Protein AF-0000000080185435 (afdb_homodimer)

Secondary structure (DSSP, 8-state):
--------BPP-EEEEEETTEEEEEES--TTSS-EEEEE-SS-EEEEEGGG-EEEEETTEEEEEEEEEEETTTEEEEEEEEE--EEB-SS-EEEEEEEEEEEEEE--SS---EE-EEEEEEEEEEEEE----/--------BPP-EEEEEETTEEEEEES--TTSS-EEEEE-SS-EEEEEGGG-EEEEETTEEEEEEEEEEETTTEEEEEEEEE--EEB-SS-EEEEEEEEEEEEEE--SS---EE-EEEEEEEEEEEEE----

Nearest PDB structures (foldseek):
  6ahu-assembly1_G  TM=4.624E-01  e=3.067E+00  Homo sapiens
  3aae-assembly1_A  TM=4.590E-01  e=4.829E+00  Gallus gallus
  6lt7-assembly1_D  TM=4.677E-01  e=5.909E+00  Homo sapiens
  2zb6-assembly1_A-2  TM=2.810E-01  e=3.947E+00  Measles virus strain Edmonston-B
  6ahu-assembly1_G  TM=4.625E-01  e=3.062E+00  Homo sapiens

Foldseek 3Di:
DPPVQVPFDWFFWDWKDFPQWTWIWGCQDPVGWIKIWIDHPPDIDIDIHPQWDWDQDPAAIWIKHWPADDPAFFTKMKIWGDGTDGDDPFDKDKDKGKIKIWTAGDHPDDDDDDGIDIDITIMIDITGHDDD/DPPVPVPQDWFFWDWKDFPQWTWIWGCQDPVGWIKIWIDHPPDIDIDIHPQWDWDQDPAAIWIKHWPADDPAFFTKMKIWGDGTDGDDDFDKDKDKGKIKIWTAGDHPDDDDDDGIDIDITIMIDITGHDDD

Sequence (264 aa):
MQANQAASQPPNLYQLSGKHLNITYSTSGIDGKPHFSYQDLQQTLSFTGDEIRSVETEIGTLVSVTIRMTVDTGGTTFSLLLPRVNIPGEQSVPIQTTGITTLHRFSILPINGQLDFYTVTWLHGSAARVFFMQANQAASQPPNLYQLSGKHLNITYSTSGIDGKPHFSYQDLQQTLSFTGDEIRSVETEIGTLVSVTIRMTVDTGGTTFSLLLPRVNIPGEQSVPIQTTGITTLHRFSILPINGQLDFYTVTWLHGSAARVFF

Solvent-accessible surface area (backbone atoms only — not comparable to full-atom values): 14109 Å² total; per-residue (Å²): 128,78,76,73,66,75,71,66,45,67,57,40,33,35,45,34,36,34,98,67,31,41,38,37,41,24,68,48,41,88,86,65,35,29,38,38,38,46,31,46,93,84,50,77,47,78,42,49,45,86,56,50,46,75,48,85,52,97,76,26,36,42,39,33,37,74,78,39,84,42,94,69,55,26,36,28,35,41,30,39,48,40,52,50,40,26,28,74,68,82,37,71,37,68,41,65,43,42,34,39,38,30,43,34,60,42,58,95,53,93,64,73,30,63,30,40,44,79,46,79,41,65,28,38,39,37,36,22,40,72,87,114,128,78,75,74,67,75,70,66,43,68,58,40,33,36,43,35,36,35,98,68,32,41,38,37,40,26,67,49,41,89,85,66,34,30,38,40,37,45,30,47,92,85,49,76,46,77,45,50,43,87,57,51,45,75,47,84,52,97,77,26,35,42,38,34,38,74,78,38,84,42,93,68,54,25,37,29,35,40,31,41,48,41,53,50,42,27,31,71,69,81,36,72,37,69,42,64,43,43,33,39,38,30,42,33,61,41,59,93,54,93,65,72,29,64,30,39,44,79,46,80,42,65,28,38,39,37,36,23,41,72,86,114

pLDDT: mean 89.94, std 14.57, range [29.22, 98.88]

Structure (mmCIF, N/CA/C/O backbone):
data_AF-0000000080185435-model_v1
#
loop_
_entity.id
_entity.type
_entity.pdbx_description
1 polymer 'Uncharacterized protein'
#
loop_
_atom_site.group_PDB
_atom_site.id
_atom_site.type_symbol
_atom_site.label_atom_id
_atom_site.label_alt_id
_atom_site.label_comp_id
_atom_site.label_asym_id
_atom_site.label_entity_id
_atom_site.label_seq_id
_atom_site.pdbx_PDB_ins_code
_atom_site.Cartn_x
_atom_site.Cartn_y
_atom_site.Cartn_z
_atom_site.occupancy
_atom_site.B_iso_or_equiv
_atom_site.auth_seq_id
_atom_site.auth_comp_id
_atom_site.auth_asym_id
_atom_site.auth_atom_id
_atom_site.pdbx_PDB_model_num
ATOM 1 N N . MET A 1 1 ? 32.438 -8.789 -27.922 1 29.47 1 MET A N 1
ATOM 2 C CA . MET A 1 1 ? 31.25 -9.602 -27.656 1 29.47 1 MET A CA 1
ATOM 3 C C . MET A 1 1 ? 30.453 -9.031 -26.5 1 29.47 1 MET A C 1
ATOM 5 O O . MET A 1 1 ? 30.984 -8.836 -25.406 1 29.47 1 MET A O 1
ATOM 9 N N . GLN A 1 2 ? 29.625 -8.055 -26.688 1 34.16 2 GLN A N 1
ATOM 10 C CA . GLN A 1 2 ? 28.828 -7.352 -25.688 1 34.16 2 GLN A CA 1
ATOM 11 C C . GLN A 1 2 ? 28.047 -8.336 -24.812 1 34.16 2 GLN A C 1
ATOM 13 O O . GLN A 1 2 ? 27.359 -9.219 -25.328 1 34.16 2 GLN A O 1
ATOM 18 N N . ALA A 1 3 ? 28.781 -8.844 -23.766 1 32.88 3 ALA A N 1
ATOM 19 C CA . ALA A 1 3 ? 28.062 -9.719 -22.828 1 32.88 3 ALA A CA 1
ATOM 20 C C . ALA A 1 3 ? 26.578 -9.359 -22.766 1 32.88 3 ALA A C 1
ATOM 22 O O . ALA A 1 3 ? 26.219 -8.227 -22.453 1 32.88 3 ALA A O 1
ATOM 23 N N . ASN A 1 4 ? 25.75 -9.703 -23.641 1 38.91 4 ASN A N 1
ATOM 24 C CA . ASN A 1 4 ? 24.297 -9.625 -23.609 1 38.91 4 ASN A CA 1
ATOM 25 C C . ASN A 1 4 ? 23.766 -9.828 -22.188 1 38.91 4 ASN A C 1
ATOM 27 O O . ASN A 1 4 ? 23.703 -10.961 -21.703 1 38.91 4 ASN A O 1
ATOM 31 N N . GLN A 1 5 ? 24.344 -9.133 -21.234 1 44.91 5 GLN A N 1
ATOM 32 C CA . GLN A 1 5 ? 23.891 -9.18 -19.844 1 44.91 5 GLN A CA 1
ATOM 33 C C . GLN A 1 5 ? 22.406 -9.461 -19.766 1 44.91 5 GLN A C 1
ATOM 35 O O . GLN A 1 5 ? 21.594 -8.719 -20.328 1 44.91 5 GLN A O 1
ATOM 40 N N . ALA A 1 6 ? 22.062 -10.711 -19.875 1 46.31 6 ALA A N 1
ATOM 41 C CA . ALA A 1 6 ? 20.688 -11.188 -19.766 1 46.31 6 ALA A CA 1
ATOM 42 C C . ALA A 1 6 ? 19.844 -10.234 -18.922 1 46.31 6 ALA A C 1
ATOM 44 O O . ALA A 1 6 ? 20.188 -9.945 -17.781 1 46.31 6 ALA A O 1
ATOM 45 N N . ALA A 1 7 ? 19.312 -9.242 -19.438 1 54.06 7 ALA A N 1
ATOM 46 C CA . ALA A 1 7 ? 18.438 -8.219 -18.875 1 54.06 7 ALA A CA 1
ATOM 47 C C . ALA A 1 7 ? 17.531 -8.797 -17.797 1 54.06 7 ALA A C 1
ATOM 49 O O . ALA A 1 7 ? 16.938 -9.867 -17.984 1 54.06 7 ALA A O 1
ATOM 50 N N . SER A 1 8 ? 17.844 -8.7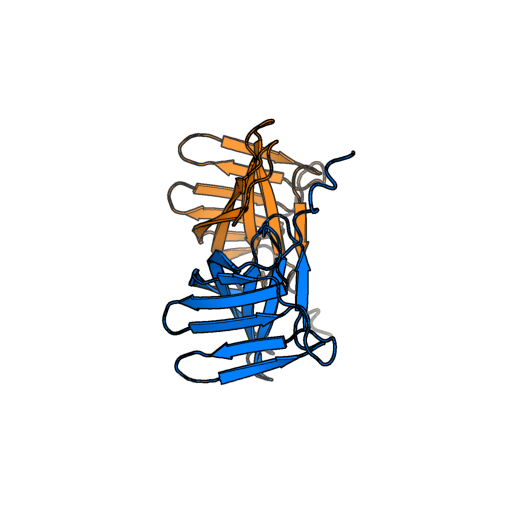19 -16.438 1 65.5 8 SER A N 1
ATOM 51 C CA . SER A 1 8 ? 17.016 -9.156 -15.32 1 65.5 8 SER A CA 1
ATOM 52 C C . SER A 1 8 ? 15.539 -8.914 -15.586 1 65.5 8 SER A C 1
ATOM 54 O O . SER A 1 8 ? 15.172 -7.848 -16.094 1 65.5 8 SER A O 1
ATOM 56 N N . GLN A 1 9 ? 14.781 -10 -15.852 1 76.25 9 GLN A N 1
ATOM 57 C CA . GLN A 1 9 ? 13.352 -9.906 -16.125 1 76.25 9 GLN A CA 1
ATOM 58 C C . GLN A 1 9 ? 12.539 -10 -14.836 1 76.25 9 GLN A C 1
ATOM 60 O O . GLN A 1 9 ? 12.922 -10.719 -13.906 1 76.25 9 GLN A O 1
ATOM 65 N N . PRO A 1 10 ? 11.531 -9.203 -14.75 1 85.25 10 PRO A N 1
ATOM 66 C CA . PRO A 1 10 ? 10.656 -9.305 -13.578 1 85.25 10 PRO A CA 1
ATOM 67 C C . PRO A 1 10 ? 9.938 -10.648 -13.5 1 85.25 10 PRO A C 1
ATOM 69 O O . PRO A 1 10 ? 9.656 -11.266 -14.531 1 85.25 10 PRO A O 1
ATOM 72 N N . PRO A 1 11 ? 9.672 -11.117 -12.328 1 93.06 11 PRO A N 1
ATOM 73 C CA . PRO A 1 11 ? 8.898 -12.352 -12.18 1 93.06 11 PRO A CA 1
ATOM 74 C C . PRO A 1 11 ? 7.477 -12.227 -12.727 1 93.06 11 PRO A C 1
ATOM 76 O O . PRO A 1 11 ? 6.938 -11.125 -12.812 1 93.06 11 PRO A O 1
ATOM 79 N N . ASN A 1 12 ? 6.926 -13.477 -13.102 1 94.19 12 ASN A N 1
ATOM 80 C CA . ASN A 1 12 ? 5.539 -13.469 -13.547 1 94.19 12 ASN A CA 1
ATOM 81 C C . ASN A 1 12 ? 4.688 -14.469 -12.766 1 94.19 12 ASN A C 1
ATOM 83 O O . ASN A 1 12 ? 3.512 -14.664 -13.07 1 94.19 12 ASN A O 1
ATOM 87 N N . LEU A 1 13 ? 5.215 -15.125 -11.859 1 96.44 13 LEU A N 1
ATOM 88 C CA . LEU A 1 13 ? 4.504 -16.047 -10.977 1 96.44 13 LEU A CA 1
ATOM 89 C C . LEU A 1 13 ? 4.93 -15.844 -9.523 1 96.44 13 LEU A C 1
ATOM 91 O O . LEU A 1 13 ? 6.121 -15.812 -9.219 1 96.44 13 LEU A O 1
ATOM 95 N N . TYR A 1 14 ? 3.988 -15.742 -8.625 1 98.12 14 TYR A N 1
ATOM 96 C CA . TYR A 1 14 ? 4.207 -15.578 -7.195 1 98.12 14 TYR A CA 1
ATOM 97 C C . TYR A 1 14 ? 3.418 -16.609 -6.402 1 98.12 14 TYR A C 1
ATOM 99 O O . TYR A 1 14 ? 2.23 -16.828 -6.656 1 98.12 14 TYR A O 1
ATOM 107 N N . GLN A 1 15 ? 4.027 -17.266 -5.508 1 98.56 15 GLN A N 1
ATOM 108 C CA . GLN A 1 15 ? 3.416 -18.188 -4.559 1 98.56 15 GLN A CA 1
ATOM 109 C C . GLN A 1 15 ? 3.781 -17.828 -3.121 1 98.56 15 GLN A C 1
ATOM 111 O O . GLN A 1 15 ? 4.934 -17.984 -2.709 1 98.56 15 GLN A O 1
ATOM 116 N N . LEU A 1 16 ? 2.791 -17.391 -2.398 1 98.81 16 LEU A N 1
ATOM 117 C CA . LEU A 1 16 ? 3.057 -16.781 -1.097 1 98.81 16 LEU A CA 1
ATOM 118 C C . LEU A 1 16 ? 2.115 -17.344 -0.036 1 98.81 16 LEU A C 1
ATOM 120 O O . LEU A 1 16 ? 0.992 -17.75 -0.347 1 98.81 16 LEU A O 1
ATOM 124 N N . SER A 1 17 ? 2.617 -17.344 1.195 1 98.69 17 SER A N 1
ATOM 125 C CA . SER A 1 17 ? 1.793 -17.797 2.312 1 98.69 17 SER A CA 1
ATOM 126 C C . SER A 1 17 ? 2.158 -17.062 3.6 1 98.69 17 SER A C 1
ATOM 128 O O . SER A 1 17 ? 3.268 -16.547 3.73 1 98.69 17 SER A O 1
ATOM 130 N N . GLY A 1 18 ? 1.187 -16.984 4.461 1 97.94 18 GLY A N 1
ATOM 131 C CA . GLY A 1 18 ? 1.318 -16.391 5.785 1 97.94 18 GLY A CA 1
ATOM 132 C C . GLY A 1 18 ? 0.027 -16.406 6.578 1 97.94 18 GLY A C 1
ATOM 133 O O . GLY A 1 18 ? -1.052 -16.188 6.027 1 97.94 18 GLY A O 1
ATOM 134 N N . LYS A 1 19 ? 0.041 -16.594 7.945 1 94.5 19 LYS A N 1
ATOM 135 C CA . LYS A 1 19 ? -1.093 -16.594 8.867 1 94.5 19 LYS A CA 1
ATOM 136 C C . LYS A 1 19 ? -2.303 -17.297 8.258 1 94.5 19 LYS A C 1
ATOM 138 O O . LYS A 1 19 ? -3.404 -16.734 8.234 1 94.5 19 LYS A O 1
ATOM 143 N N . HIS A 1 20 ? -2.182 -18.484 7.645 1 94.38 20 HIS A N 1
ATOM 144 C CA . HIS A 1 20 ? -3.221 -19.344 7.094 1 94.38 20 HIS A CA 1
ATOM 145 C C . HIS A 1 20 ? -3.695 -18.828 5.738 1 94.38 20 HIS A C 1
ATOM 147 O O . HIS A 1 20 ? -4.785 -19.188 5.281 1 94.38 20 HIS A O 1
ATOM 153 N N . LEU A 1 21 ? -2.969 -17.875 5.25 1 98.06 21 LEU A N 1
ATOM 154 C CA . LEU A 1 21 ? -3.248 -17.375 3.91 1 98.06 21 LEU A CA 1
ATOM 155 C C . LEU A 1 21 ? -2.326 -18.016 2.881 1 98.06 21 LEU A C 1
ATOM 157 O O . LEU A 1 21 ? -1.13 -18.188 3.127 1 98.06 21 LEU A O 1
ATOM 161 N N . ASN A 1 22 ? -2.906 -18.469 1.831 1 98.69 22 ASN A N 1
ATOM 162 C CA . ASN A 1 22 ? -2.174 -18.938 0.655 1 98.69 22 ASN A CA 1
ATOM 163 C C . ASN A 1 22 ? -2.564 -18.141 -0.59 1 98.69 22 ASN A C 1
ATOM 165 O O . ASN A 1 22 ? -3.742 -18.078 -0.943 1 98.69 22 ASN A O 1
ATOM 169 N N . ILE A 1 23 ? -1.588 -17.531 -1.208 1 98.88 23 ILE A N 1
ATOM 170 C CA . ILE A 1 23 ? -1.812 -16.656 -2.359 1 98.88 23 ILE A CA 1
ATOM 171 C C . ILE A 1 23 ? -0.969 -17.141 -3.539 1 98.88 23 ILE A C 1
ATOM 173 O O . ILE A 1 23 ? 0.229 -17.391 -3.393 1 98.88 23 ILE A O 1
ATOM 177 N N . THR A 1 24 ? -1.57 -17.266 -4.684 1 98.75 24 THR A N 1
ATOM 178 C CA . THR A 1 24 ? -0.86 -17.438 -5.945 1 98.75 24 THR A CA 1
ATOM 179 C C . THR A 1 24 ? -1.272 -16.359 -6.949 1 98.75 24 THR A C 1
ATOM 181 O O . THR A 1 24 ? -2.463 -16.109 -7.145 1 98.75 24 THR A O 1
ATOM 184 N N . TYR A 1 25 ? -0.306 -15.727 -7.484 1 98.69 25 TYR A N 1
ATOM 185 C CA . TYR A 1 25 ? -0.566 -14.711 -8.5 1 98.69 25 TYR A CA 1
ATOM 186 C C . TYR A 1 25 ? 0.333 -14.914 -9.711 1 98.69 25 TYR A C 1
ATOM 188 O O . TYR A 1 25 ? 1.541 -15.117 -9.57 1 98.69 25 TYR A O 1
ATOM 196 N N . SER A 1 26 ? -0.248 -14.852 -10.875 1 97.69 26 SER A N 1
ATOM 197 C CA . SER A 1 26 ? 0.477 -14.867 -12.141 1 97.69 26 SER A CA 1
ATOM 198 C C . SER A 1 26 ? 0.046 -13.711 -13.039 1 97.69 26 SER A C 1
ATOM 200 O O . SER A 1 26 ? -1.144 -13.406 -13.141 1 97.69 26 SER A O 1
ATOM 202 N N . THR A 1 27 ? 1.045 -13.062 -13.617 1 95.44 27 THR A N 1
ATOM 203 C CA . THR A 1 27 ? 0.753 -11.906 -14.461 1 95.44 27 THR A CA 1
ATOM 204 C C . THR A 1 27 ? 0.109 -12.344 -15.773 1 95.44 27 THR A C 1
ATOM 206 O O . THR A 1 27 ? -0.482 -11.531 -16.484 1 95.44 27 THR A O 1
ATOM 209 N N . SER A 1 28 ? 0.307 -13.617 -16.094 1 89.81 28 SER A N 1
ATOM 210 C CA . SER A 1 28 ? -0.288 -14.195 -17.281 1 89.81 28 SER A CA 1
ATOM 211 C C . SER A 1 28 ? -0.512 -15.695 -17.125 1 89.81 28 SER A C 1
ATOM 213 O O . SER A 1 28 ? 0.019 -16.312 -16.188 1 89.81 28 SER A O 1
ATOM 215 N N . GLY A 1 29 ? -1.487 -16.25 -17.906 1 87.19 29 GLY A N 1
ATOM 216 C CA . GLY A 1 29 ? -1.723 -17.688 -17.984 1 87.19 29 GLY A CA 1
ATOM 217 C C . GLY A 1 29 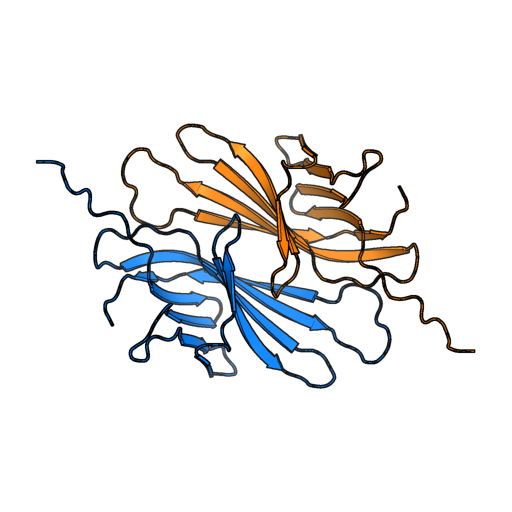? -1.788 -18.203 -19.406 1 87.19 29 GLY A C 1
ATOM 218 O O . GLY A 1 29 ? -1.302 -17.547 -20.328 1 87.19 29 GLY A O 1
ATOM 219 N N . ILE A 1 30 ? -2.232 -19.406 -19.594 1 83.38 30 ILE A N 1
ATOM 220 C CA . ILE A 1 30 ? -2.383 -20.031 -20.906 1 83.38 30 ILE A CA 1
ATOM 221 C C . ILE A 1 30 ? -3.324 -19.188 -21.766 1 83.38 30 ILE A C 1
ATOM 223 O O . ILE A 1 30 ? -3.172 -19.125 -22.984 1 83.38 30 ILE A O 1
ATOM 227 N N . ASP A 1 31 ? -4.246 -18.594 -21.125 1 91.81 31 ASP A N 1
ATOM 228 C CA . ASP A 1 31 ? -5.23 -17.766 -21.828 1 91.81 31 ASP A CA 1
ATOM 229 C C . ASP A 1 31 ? -4.707 -16.344 -22.031 1 91.81 31 ASP A C 1
ATOM 231 O O . ASP A 1 31 ? -5.418 -15.492 -22.562 1 91.81 31 ASP A O 1
ATOM 235 N N . GLY A 1 32 ? -3.479 -16.047 -21.516 1 91.44 32 GLY A N 1
ATOM 236 C CA . GLY A 1 32 ? -2.852 -14.742 -21.703 1 91.44 32 GLY A CA 1
ATOM 237 C C . GLY A 1 32 ? -3.312 -13.703 -20.703 1 91.44 32 GLY A C 1
ATOM 238 O O . GLY A 1 32 ? -2.947 -12.531 -20.797 1 91.44 32 GLY A O 1
ATOM 239 N N . LYS A 1 33 ? -4.113 -14.211 -19.766 1 95.88 33 LYS A N 1
ATOM 240 C CA . LYS A 1 33 ? -4.672 -13.281 -18.797 1 95.88 33 LYS A CA 1
ATOM 241 C C . LYS A 1 33 ? -4.055 -13.5 -17.406 1 95.88 33 LYS A C 1
ATOM 243 O O . LYS A 1 33 ? -3.576 -14.602 -17.109 1 95.88 33 LYS A O 1
ATOM 248 N N . PRO A 1 34 ? -4.047 -12.453 -16.562 1 97.62 34 PRO A N 1
ATOM 249 C CA . PRO A 1 34 ? -3.598 -12.664 -15.188 1 97.62 34 PRO A CA 1
ATOM 250 C C . PRO A 1 34 ? -4.531 -13.57 -14.391 1 97.62 34 PRO A C 1
ATOM 252 O O . PRO A 1 34 ? -5.738 -13.594 -14.641 1 97.62 34 PRO A O 1
ATOM 255 N N . HIS A 1 35 ? -4.004 -14.336 -13.469 1 98.25 35 HIS A N 1
ATOM 256 C CA . HIS A 1 35 ? -4.727 -15.211 -12.555 1 98.25 35 HIS A CA 1
ATOM 257 C C . HIS A 1 35 ? -4.312 -14.961 -11.102 1 98.25 35 HIS A C 1
ATOM 259 O O . HIS A 1 35 ? -3.131 -14.758 -10.82 1 98.25 35 HIS A O 1
ATOM 265 N N . PHE A 1 36 ? -5.27 -14.953 -10.203 1 98.75 36 PHE A N 1
ATOM 266 C CA . PHE A 1 36 ? -5.066 -14.734 -8.773 1 98.75 36 PHE A CA 1
ATOM 267 C C . PHE A 1 36 ? -5.879 -15.727 -7.953 1 98.75 36 PHE A C 1
ATOM 269 O O . PHE A 1 36 ? -7.105 -15.773 -8.062 1 98.75 36 PHE A O 1
ATOM 276 N N . SER A 1 37 ? -5.156 -16.5 -7.141 1 98.75 37 SER A N 1
ATOM 277 C CA . SER A 1 37 ? -5.812 -17.422 -6.223 1 98.75 37 SER A CA 1
ATOM 278 C C . SER A 1 37 ? -5.633 -16.984 -4.773 1 98.75 37 SER A C 1
ATOM 280 O O . SER A 1 37 ? -4.516 -16.688 -4.344 1 98.75 37 SER A O 1
ATOM 282 N N . TYR A 1 38 ? -6.711 -16.906 -4.039 1 98.75 38 TYR A N 1
ATOM 283 C CA . TYR A 1 38 ? -6.777 -16.516 -2.639 1 98.75 38 TYR A CA 1
ATOM 284 C C . TYR A 1 38 ? -7.41 -17.609 -1.79 1 98.75 38 TYR A C 1
ATOM 286 O O . TYR A 1 38 ? -8.562 -17.984 -2.014 1 98.75 38 TYR A O 1
ATOM 294 N N . GLN A 1 39 ? -6.613 -18.094 -0.812 1 98.56 39 GLN A N 1
ATOM 295 C CA . GLN A 1 39 ? -7.145 -19.125 0.08 1 98.56 39 GLN A CA 1
ATOM 296 C C . GLN A 1 39 ? -6.891 -18.766 1.541 1 98.56 39 GLN A C 1
ATOM 298 O O . GLN A 1 39 ? -5.738 -18.594 1.954 1 98.56 39 GLN A O 1
ATOM 303 N N . ASP A 1 40 ? -7.918 -18.625 2.275 1 97.19 40 ASP A N 1
ATOM 304 C CA . ASP A 1 40 ? -7.805 -18.516 3.729 1 97.19 40 ASP A CA 1
ATOM 305 C C . ASP A 1 40 ? -8.531 -19.672 4.422 1 97.19 40 ASP A C 1
ATOM 307 O O . ASP A 1 40 ? -8.789 -20.703 3.809 1 97.19 40 ASP A O 1
ATOM 311 N N . LEU A 1 41 ? -8.758 -19.562 5.75 1 96 41 LEU A N 1
ATOM 312 C CA . LEU A 1 41 ? -9.336 -20.672 6.512 1 96 41 LEU A CA 1
ATOM 313 C C . LEU A 1 41 ? -10.773 -20.938 6.078 1 96 41 LEU A C 1
ATOM 315 O O . LEU A 1 41 ? -11.266 -22.062 6.199 1 96 41 LEU A O 1
ATOM 319 N N . GLN A 1 42 ? -11.383 -20 5.488 1 95.06 42 GLN A N 1
ATOM 320 C CA . GLN A 1 42 ? -12.828 -20.078 5.285 1 95.06 42 GLN A CA 1
ATOM 321 C C . GLN A 1 42 ? -13.164 -20.328 3.816 1 95.06 42 GLN A C 1
ATOM 323 O O . GLN A 1 42 ? -14.211 -20.891 3.5 1 95.06 42 GLN A O 1
ATOM 328 N N . GLN A 1 43 ? -12.32 -19.844 2.945 1 96.69 43 GLN A N 1
ATOM 329 C CA . GLN A 1 43 ? -12.734 -19.875 1.545 1 96.69 43 GLN A CA 1
ATOM 330 C C . GLN A 1 43 ? -11.516 -19.938 0.621 1 96.69 43 GLN A C 1
ATOM 332 O O . GLN A 1 43 ? -10.406 -19.609 1.024 1 96.69 43 GLN A O 1
ATOM 337 N N . THR A 1 44 ? -11.734 -20.5 -0.525 1 97.88 44 THR A N 1
ATOM 338 C CA . THR A 1 44 ? -10.836 -20.438 -1.674 1 97.88 44 THR A CA 1
ATOM 339 C C . THR A 1 44 ? -11.484 -19.688 -2.83 1 97.88 44 THR A C 1
ATOM 341 O O . THR A 1 44 ? -12.602 -20 -3.244 1 97.88 44 THR A O 1
ATOM 344 N N . LEU A 1 45 ? -10.82 -18.609 -3.258 1 98.31 45 LEU A N 1
ATOM 345 C CA . LEU A 1 45 ? -11.328 -17.781 -4.348 1 98.31 45 LEU A CA 1
ATOM 346 C C . LEU A 1 45 ? -10.336 -17.719 -5.496 1 98.31 45 LEU A C 1
ATOM 348 O O . LEU A 1 45 ? -9.117 -17.75 -5.273 1 98.31 45 LEU A O 1
ATOM 352 N N . SER A 1 46 ? -10.828 -17.672 -6.711 1 98.25 46 SER A N 1
ATOM 353 C CA . SER A 1 46 ? -10.016 -17.516 -7.914 1 98.25 46 SER A CA 1
ATOM 354 C C . SER A 1 46 ? -10.508 -16.359 -8.766 1 98.25 46 SER A C 1
ATOM 356 O O . SER A 1 46 ? -11.711 -16.203 -8.992 1 98.25 46 SER A O 1
ATOM 358 N N . PHE A 1 47 ? -9.578 -15.562 -9.195 1 98.12 47 PHE A N 1
ATOM 359 C CA . PHE A 1 47 ? -9.867 -14.391 -10.008 1 98.12 47 PHE A CA 1
ATOM 360 C C . PHE A 1 47 ? -9.07 -14.422 -11.305 1 98.12 47 PHE A C 1
ATOM 362 O O . PHE A 1 47 ? -7.949 -14.945 -11.336 1 98.12 47 PHE A O 1
ATOM 369 N N . THR A 1 48 ? -9.633 -13.797 -12.344 1 97.81 48 THR A N 1
ATOM 370 C CA . THR A 1 48 ? -8.945 -13.758 -13.625 1 97.81 48 THR A CA 1
ATOM 371 C C . THR A 1 48 ? -9.211 -12.438 -14.344 1 97.81 48 THR A C 1
ATOM 373 O O . THR A 1 48 ? -10.242 -11.797 -14.117 1 97.81 48 THR A O 1
ATOM 376 N N . GLY A 1 49 ? -8.273 -12.016 -15.125 1 96.88 49 GLY A N 1
ATOM 377 C CA . GLY A 1 49 ? -8.453 -10.891 -16.031 1 96.88 49 GLY A CA 1
ATOM 378 C C . GLY A 1 49 ? -8.828 -9.609 -15.32 1 96.88 49 GLY A C 1
ATOM 379 O O . GLY A 1 49 ? -8.148 -9.188 -14.383 1 96.88 49 GLY A O 1
ATOM 380 N N . ASP A 1 50 ? -10 -9.094 -15.664 1 96.56 50 ASP A N 1
ATOM 381 C CA . ASP A 1 50 ? -10.391 -7.75 -15.25 1 96.56 50 ASP A CA 1
ATOM 382 C C . ASP A 1 50 ? -10.781 -7.723 -13.773 1 96.56 50 ASP A C 1
ATOM 384 O O . ASP A 1 50 ? -10.906 -6.652 -13.18 1 96.56 50 ASP A O 1
ATOM 388 N N . GLU A 1 51 ? -10.93 -8.883 -13.211 1 97.5 51 GLU A N 1
ATOM 389 C CA . GLU A 1 51 ? -11.219 -8.953 -11.781 1 97.5 51 GLU A CA 1
ATOM 390 C C . GLU A 1 51 ? -10.008 -8.539 -10.953 1 97.5 51 GLU A C 1
ATOM 392 O O . GLU A 1 51 ? -10.133 -8.258 -9.758 1 97.5 51 GLU A O 1
ATOM 397 N N . ILE A 1 52 ? -8.859 -8.625 -11.578 1 98.25 52 ILE A N 1
ATOM 398 C CA . ILE A 1 52 ? -7.586 -8.32 -10.93 1 98.25 52 ILE A CA 1
ATOM 399 C C . ILE A 1 52 ? -7.133 -6.918 -11.312 1 98.25 52 ILE A C 1
ATOM 401 O O . ILE A 1 52 ? -6.934 -6.617 -12.492 1 98.25 52 ILE A O 1
ATOM 405 N N . ARG A 1 53 ? -6.996 -6.047 -10.352 1 98.06 53 ARG A N 1
ATOM 406 C CA . ARG A 1 53 ? -6.555 -4.672 -10.57 1 98.06 53 ARG A CA 1
ATOM 407 C C . ARG A 1 53 ? -5.113 -4.48 -10.102 1 98.06 53 ARG A C 1
ATOM 409 O O . ARG A 1 53 ? -4.742 -4.934 -9.023 1 98.06 53 ARG A O 1
ATOM 416 N N . SER A 1 54 ? -4.316 -3.91 -10.922 1 97.38 54 SER A N 1
ATOM 417 C CA . SER A 1 54 ? -2.908 -3.699 -10.602 1 97.38 54 SER A CA 1
ATOM 418 C C . SER A 1 54 ? -2.506 -2.242 -10.805 1 97.38 54 SER A C 1
ATOM 420 O O . SER A 1 54 ? -2.895 -1.619 -11.797 1 97.38 54 SER A O 1
ATOM 422 N N . VAL A 1 55 ? -1.767 -1.677 -9.891 1 97.75 55 VAL A N 1
ATOM 423 C CA . VAL A 1 55 ? -1.26 -0.312 -10 1 97.75 55 VAL A CA 1
ATOM 424 C C . VAL A 1 55 ? 0.203 -0.269 -9.562 1 97.75 55 VAL A C 1
ATOM 426 O O . VAL A 1 55 ? 0.562 -0.83 -8.523 1 97.75 55 VAL A O 1
ATOM 429 N N . GLU A 1 56 ? 1.078 0.339 -10.359 1 96.88 56 GLU A N 1
ATOM 430 C CA . GLU A 1 56 ? 2.467 0.567 -9.969 1 96.88 56 GLU A CA 1
ATOM 431 C C . GLU A 1 56 ? 2.584 1.733 -8.992 1 96.88 56 GLU A C 1
ATOM 433 O O . GLU A 1 56 ? 1.971 2.783 -9.195 1 96.88 56 GLU A O 1
ATOM 438 N N . THR A 1 57 ? 3.312 1.507 -7.922 1 96.75 57 THR A N 1
ATOM 439 C CA . THR A 1 57 ? 3.564 2.535 -6.918 1 96.75 57 THR A CA 1
ATOM 440 C C . THR A 1 57 ? 5.059 2.662 -6.637 1 96.75 57 THR A C 1
ATOM 442 O O . THR A 1 57 ? 5.867 1.934 -7.215 1 96.75 57 THR A O 1
ATOM 445 N N . GLU A 1 58 ? 5.402 3.557 -5.699 1 93.56 58 GLU A N 1
ATOM 446 C CA . GLU A 1 58 ? 6.797 3.762 -5.316 1 93.56 58 GLU A CA 1
ATOM 447 C C . GLU A 1 58 ? 7.363 2.533 -4.609 1 93.56 58 GLU A C 1
ATOM 449 O O . GLU A 1 58 ? 8.57 2.311 -4.613 1 93.56 58 GLU A O 1
ATOM 454 N N . ILE A 1 59 ? 6.492 1.797 -4.055 1 94.88 59 ILE A N 1
ATOM 455 C CA . ILE A 1 59 ? 6.984 0.75 -3.168 1 94.88 59 ILE A CA 1
ATOM 456 C C . ILE A 1 59 ? 6.785 -0.616 -3.82 1 94.88 59 ILE A C 1
ATOM 458 O O . ILE A 1 59 ? 6.984 -1.651 -3.182 1 94.88 59 ILE A O 1
ATOM 462 N N . GLY A 1 60 ? 6.422 -0.642 -5.027 1 96.44 60 GLY A N 1
ATOM 463 C CA . GLY A 1 60 ? 6.121 -1.874 -5.734 1 96.44 60 GLY A CA 1
ATOM 464 C C . GLY A 1 60 ? 4.758 -1.862 -6.402 1 96.44 60 GLY A C 1
ATOM 465 O O . GLY A 1 60 ? 4.148 -0.803 -6.559 1 96.44 60 GLY A O 1
ATOM 466 N N . THR A 1 61 ? 4.375 -2.98 -6.867 1 97.88 61 THR A N 1
ATOM 467 C CA . THR A 1 61 ? 3.08 -3.098 -7.531 1 97.88 61 THR A CA 1
ATOM 468 C C . THR A 1 61 ? 2.016 -3.598 -6.559 1 97.88 61 THR A C 1
ATOM 470 O O . THR A 1 61 ? 2.24 -4.57 -5.832 1 97.88 61 THR A O 1
ATOM 473 N N . LEU A 1 62 ? 0.918 -2.908 -6.469 1 98.5 62 LEU A N 1
ATOM 474 C CA . LEU A 1 62 ? -0.229 -3.355 -5.684 1 98.5 62 LEU A CA 1
ATOM 475 C C . LEU A 1 62 ? -1.223 -4.109 -6.559 1 98.5 62 LEU A C 1
ATOM 477 O O . LEU A 1 62 ? -1.733 -3.564 -7.539 1 98.5 62 LEU A O 1
ATOM 481 N N . VAL A 1 63 ? -1.459 -5.375 -6.246 1 98.69 63 VAL A N 1
ATOM 482 C CA . VAL A 1 63 ? -2.414 -6.219 -6.961 1 98.69 63 VAL A CA 1
ATOM 483 C C . VAL A 1 63 ? -3.613 -6.512 -6.062 1 98.69 63 VAL A C 1
ATOM 485 O O . VAL A 1 63 ? -3.461 -7.078 -4.977 1 98.69 63 VAL A O 1
ATOM 488 N N . SER A 1 64 ? -4.773 -6.16 -6.516 1 98.75 64 SER A N 1
ATOM 489 C CA . SER A 1 64 ? -5.93 -6.191 -5.629 1 98.75 64 SER A CA 1
ATOM 490 C C . SER A 1 64 ? -7.055 -7.035 -6.215 1 98.75 64 SER A C 1
ATOM 492 O O . SER A 1 64 ? -7.27 -7.039 -7.43 1 98.75 64 SER A O 1
ATOM 494 N N . VAL A 1 65 ? -7.75 -7.73 -5.418 1 98.56 65 VAL A N 1
ATOM 495 C CA . VAL A 1 65 ? -8.977 -8.445 -5.75 1 98.56 65 VAL A CA 1
ATOM 496 C C . VAL A 1 65 ? -10.039 -8.188 -4.68 1 98.56 65 VAL A C 1
ATOM 498 O O . VAL A 1 65 ? -9.703 -7.922 -3.521 1 98.56 65 VAL A O 1
ATOM 501 N N . THR A 1 66 ? -11.305 -8.211 -5.031 1 97.44 66 THR A N 1
ATOM 502 C CA . THR A 1 66 ? -12.406 -8.086 -4.074 1 97.44 66 THR A CA 1
ATOM 503 C C . THR A 1 66 ? -12.797 -9.461 -3.527 1 97.44 66 THR A C 1
ATOM 505 O O . THR A 1 66 ? -13.352 -10.289 -4.254 1 97.44 66 THR A O 1
ATOM 508 N N . ILE A 1 67 ? -12.594 -9.68 -2.236 1 97.12 67 ILE A N 1
ATOM 509 C CA . ILE A 1 67 ? -12.766 -11.031 -1.714 1 97.12 67 ILE A CA 1
ATOM 510 C C . ILE A 1 67 ? -14.125 -11.141 -1.018 1 97.12 67 ILE A C 1
ATOM 512 O O . ILE A 1 67 ? -14.562 -12.242 -0.669 1 97.12 67 ILE A O 1
ATOM 516 N N . ARG A 1 68 ? -14.688 -10.078 -0.697 1 93.31 68 ARG A N 1
ATOM 517 C CA . ARG A 1 68 ? -16.062 -10.023 -0.191 1 93.31 68 ARG A CA 1
ATOM 518 C C . ARG A 1 68 ? -16.812 -8.82 -0.754 1 93.31 68 ARG A C 1
ATOM 520 O O . ARG A 1 68 ? -16.281 -7.703 -0.75 1 93.31 68 ARG A O 1
ATOM 527 N N . MET A 1 69 ? -17.938 -9.133 -1.422 1 84.06 69 MET A N 1
ATOM 528 C CA . MET A 1 69 ? -18.766 -8.031 -1.904 1 84.06 69 MET A CA 1
ATOM 529 C C . MET A 1 69 ? -20.156 -8.086 -1.278 1 84.06 69 MET A C 1
ATOM 531 O O . MET A 1 69 ? -20.812 -9.133 -1.278 1 84.06 69 MET A O 1
ATOM 535 N N . THR A 1 70 ? -20.328 -7.086 -0.458 1 76.75 70 THR A N 1
ATOM 536 C CA . THR A 1 70 ? -21.703 -6.992 0.011 1 76.75 70 THR A CA 1
ATOM 537 C C . THR A 1 70 ? -22.391 -5.762 -0.571 1 76.75 70 THR A C 1
ATOM 539 O O . THR A 1 70 ? -21.766 -4.723 -0.765 1 76.75 70 THR A O 1
ATOM 542 N N . VAL A 1 71 ? -23.578 -5.941 -1.087 1 62.97 71 VAL A N 1
ATOM 543 C CA . VAL A 1 71 ? -24.359 -4.895 -1.737 1 62.97 71 VAL A CA 1
ATOM 544 C C . VAL A 1 71 ? -24.609 -3.756 -0.75 1 62.97 71 VAL A C 1
ATOM 546 O O . VAL A 1 71 ? -24.5 -2.58 -1.104 1 62.97 71 VAL A O 1
ATOM 549 N N . ASP A 1 72 ? -24.812 -4.07 0.48 1 66.88 72 ASP A N 1
ATOM 550 C CA . ASP A 1 72 ? -25.359 -3.047 1.364 1 66.88 72 ASP A CA 1
ATOM 551 C C . ASP A 1 72 ? -24.344 -2.629 2.42 1 66.88 72 ASP A C 1
ATOM 553 O O . ASP A 1 72 ? -24.531 -1.627 3.111 1 66.88 72 ASP A O 1
ATOM 557 N N . THR A 1 73 ? -23.344 -3.283 2.555 1 66.19 73 THR A N 1
ATOM 558 C CA . THR A 1 73 ? -22.594 -2.994 3.77 1 66.19 73 THR A CA 1
ATOM 559 C C . THR A 1 73 ? -21.109 -2.762 3.451 1 66.19 73 THR A C 1
ATOM 561 O O . THR A 1 73 ? -20.312 -2.551 4.355 1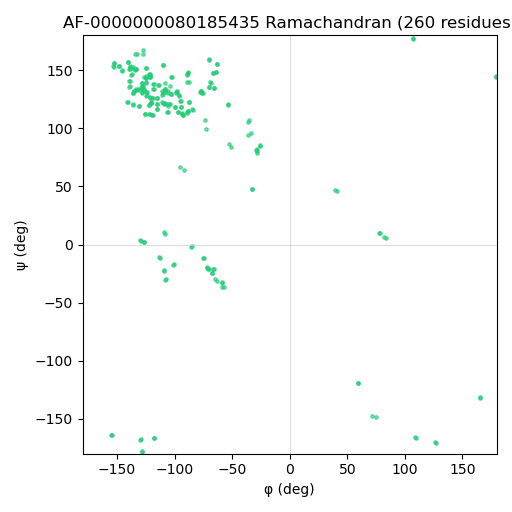 66.19 73 THR A O 1
ATOM 564 N N . GLY A 1 74 ? -20.828 -2.779 2.191 1 78.69 74 GLY A N 1
ATOM 565 C CA . GLY A 1 74 ? -19.422 -2.564 1.869 1 78.69 74 GLY A CA 1
ATOM 566 C C . GLY A 1 74 ? -18.719 -3.826 1.409 1 78.69 74 GLY A C 1
ATOM 567 O O . GLY A 1 74 ? -19.344 -4.871 1.236 1 78.69 74 GLY A O 1
ATOM 568 N N . GLY A 1 75 ? -17.547 -3.752 1.069 1 92.75 75 GLY A N 1
ATOM 569 C CA . GLY A 1 75 ? -16.781 -4.875 0.567 1 92.75 75 GLY A CA 1
ATOM 570 C C . GLY A 1 75 ? -15.398 -4.977 1.188 1 92.75 75 GLY A C 1
ATOM 571 O O . GLY A 1 75 ? -15.023 -4.141 2.016 1 92.75 75 GLY A O 1
ATOM 572 N N . THR A 1 76 ? -14.836 -6.145 1.003 1 96.25 76 THR A N 1
ATOM 573 C CA . THR A 1 76 ? -13.477 -6.375 1.469 1 96.25 76 THR A CA 1
ATOM 574 C C . THR A 1 76 ? -12.539 -6.641 0.293 1 96.25 76 THR A C 1
ATOM 576 O O . THR A 1 76 ? -12.852 -7.445 -0.586 1 96.25 76 THR A O 1
ATOM 579 N N . THR A 1 77 ? -11.523 -5.883 0.262 1 97.5 77 THR A N 1
ATOM 580 C CA . THR A 1 77 ? -10.492 -6.031 -0.764 1 97.5 77 THR A CA 1
ATOM 581 C C . THR A 1 77 ? -9.211 -6.605 -0.166 1 97.5 77 THR A C 1
ATOM 583 O O . THR A 1 77 ? -8.805 -6.219 0.933 1 97.5 77 THR A O 1
ATOM 586 N N . PHE A 1 78 ? -8.664 -7.586 -0.859 1 98.25 78 PHE A N 1
ATOM 587 C CA . PHE A 1 78 ? -7.312 -8.023 -0.542 1 98.25 78 PHE A CA 1
ATOM 588 C C . PHE A 1 78 ? -6.316 -7.492 -1.565 1 98.25 78 PHE A C 1
ATOM 590 O O . PHE A 1 78 ? -6.543 -7.598 -2.771 1 98.25 78 PHE A O 1
ATOM 597 N N . SER A 1 79 ? -5.23 -6.875 -1.1 1 98.75 79 SER A N 1
ATOM 598 C CA . SER A 1 79 ? -4.172 -6.348 -1.955 1 98.75 79 SER A CA 1
ATOM 599 C C . SER A 1 79 ? -2.822 -6.977 -1.621 1 98.75 79 SER A C 1
ATOM 601 O O . SER A 1 79 ? -2.408 -6.988 -0.46 1 98.75 79 SER A O 1
ATOM 603 N N . LEU A 1 80 ? -2.18 -7.512 -2.596 1 98.81 80 LEU A N 1
ATOM 604 C CA . LEU A 1 80 ? -0.829 -8.055 -2.51 1 98.81 80 LEU A CA 1
ATOM 605 C C . LEU A 1 80 ? 0.203 -7.016 -2.938 1 98.81 80 LEU A C 1
ATOM 607 O O . LEU A 1 80 ? 0.089 -6.426 -4.016 1 98.81 80 LEU A O 1
ATOM 611 N N . LEU A 1 81 ? 1.146 -6.719 -2.098 1 98.56 81 LEU A N 1
ATOM 612 C CA . LEU A 1 81 ? 2.254 -5.844 -2.463 1 98.56 81 LEU A CA 1
ATOM 613 C C . LEU A 1 81 ? 3.406 -6.645 -3.061 1 98.56 81 LEU A C 1
ATOM 615 O O . LEU A 1 81 ? 4.051 -7.434 -2.361 1 98.56 81 LEU A O 1
ATOM 619 N N . LEU A 1 82 ? 3.672 -6.434 -4.324 1 98.25 82 LEU A N 1
ATOM 620 C CA . LEU A 1 82 ? 4.746 -7.145 -5.008 1 98.25 82 LEU A CA 1
ATOM 621 C C . LEU A 1 82 ? 6.016 -6.301 -5.043 1 98.25 82 LEU A C 1
ATOM 623 O O . LEU A 1 82 ? 6.055 -5.254 -5.695 1 98.25 82 LEU A O 1
ATOM 627 N N . PRO A 1 83 ? 7.023 -6.773 -4.352 1 97.81 83 PRO A N 1
ATOM 628 C CA . PRO A 1 83 ? 8.297 -6.055 -4.434 1 97.81 83 PRO A CA 1
ATOM 629 C C . PRO A 1 83 ? 8.969 -6.199 -5.797 1 97.81 83 PRO A C 1
ATOM 631 O O . PRO A 1 83 ? 8.641 -7.109 -6.559 1 97.81 83 PRO A O 1
ATOM 634 N N . ARG A 1 84 ? 9.875 -5.277 -6.125 1 94.31 84 ARG A N 1
ATOM 635 C CA . ARG A 1 84 ? 10.758 -5.492 -7.27 1 94.31 84 ARG A CA 1
ATOM 636 C C . ARG A 1 84 ? 11.703 -6.656 -7.016 1 94.31 84 ARG A C 1
ATOM 638 O O . ARG A 1 84 ? 12.258 -6.789 -5.922 1 94.31 84 ARG A O 1
ATOM 645 N N . VAL A 1 85 ? 11.836 -7.449 -7.918 1 93.5 85 VAL A N 1
ATOM 646 C CA . VAL A 1 85 ? 12.672 -8.641 -7.844 1 93.5 85 VAL A CA 1
ATOM 647 C C . VAL A 1 85 ? 13.43 -8.828 -9.156 1 93.5 85 VAL A C 1
ATOM 649 O O . VAL A 1 85 ? 12.859 -8.648 -10.242 1 93.5 85 VAL A O 1
ATOM 652 N N . ASN A 1 86 ? 14.641 -9.141 -9.07 1 89.5 86 ASN A N 1
ATOM 653 C CA . ASN A 1 86 ? 15.422 -9.57 -10.227 1 89.5 86 ASN A CA 1
ATOM 654 C C . ASN A 1 86 ? 15.648 -11.078 -10.211 1 89.5 86 ASN A C 1
ATOM 656 O O . ASN A 1 86 ? 16.156 -11.625 -9.227 1 89.5 86 ASN A O 1
ATOM 660 N N . ILE A 1 87 ? 15.211 -11.641 -11.195 1 87.75 87 ILE A N 1
ATOM 661 C CA . ILE A 1 87 ? 15.406 -13.086 -11.297 1 87.75 87 ILE A CA 1
ATOM 662 C C . ILE A 1 87 ? 16.438 -13.383 -12.383 1 87.75 87 ILE A C 1
ATOM 664 O O . ILE A 1 87 ? 16.281 -12.961 -13.531 1 87.75 87 ILE A O 1
ATOM 668 N N . PRO A 1 88 ? 17.484 -14.055 -11.922 1 79.06 88 PRO A N 1
ATOM 669 C CA . PRO A 1 88 ? 18.469 -14.438 -12.938 1 79.06 88 PRO A CA 1
ATOM 670 C C . PRO A 1 88 ? 17.969 -15.57 -13.836 1 79.06 88 PRO A C 1
ATOM 672 O O . PRO A 1 88 ? 17.906 -16.719 -13.398 1 79.06 88 PRO A O 1
ATOM 675 N N . GLY A 1 89 ? 17.484 -15.328 -14.992 1 76.31 89 GLY A N 1
ATOM 676 C CA . GLY A 1 89 ? 17.047 -16.375 -15.898 1 76.31 89 GLY A CA 1
ATOM 677 C C . GLY A 1 89 ? 15.719 -17 -15.5 1 76.31 89 GLY A C 1
ATOM 678 O O . GLY A 1 89 ? 14.805 -16.281 -15.07 1 76.31 89 GLY A O 1
ATOM 679 N N . GLU A 1 90 ? 15.539 -18.266 -15.789 1 74.88 90 GLU A N 1
ATOM 680 C CA . GLU A 1 90 ? 14.328 -19.031 -15.477 1 74.88 90 GLU A CA 1
ATOM 681 C C . GLU A 1 90 ? 14.438 -19.719 -14.117 1 74.88 90 GLU A C 1
ATOM 683 O O . GLU A 1 90 ? 14.578 -20.938 -14.047 1 74.88 90 GLU A O 1
ATOM 688 N N . GLN A 1 91 ? 14.523 -18.828 -13.109 1 85.56 91 GLN A N 1
ATOM 689 C CA . GLN A 1 91 ? 14.688 -19.359 -11.758 1 85.56 91 GLN A CA 1
ATOM 690 C C . GLN A 1 91 ? 13.625 -18.781 -10.82 1 85.56 91 GLN A C 1
ATOM 692 O O . GLN A 1 91 ? 12.773 -18 -11.242 1 85.56 91 GLN A O 1
ATOM 697 N N . SER A 1 92 ? 13.523 -19.375 -9.656 1 92.88 92 SER A N 1
ATOM 698 C CA . SER A 1 92 ? 12.695 -18.906 -8.547 1 92.88 92 SER A CA 1
ATOM 699 C C . SER A 1 92 ? 13.555 -18.344 -7.426 1 92.88 92 SER A C 1
ATOM 701 O O . SER A 1 92 ? 14.633 -18.859 -7.133 1 92.88 92 SER A O 1
ATOM 703 N N . VAL A 1 93 ? 13.094 -17.219 -6.832 1 94.56 93 VAL A N 1
ATOM 704 C CA . VAL A 1 93 ? 13.812 -16.625 -5.711 1 94.56 93 VAL A CA 1
ATOM 705 C C . VAL A 1 93 ? 12.859 -16.438 -4.531 1 94.56 93 VAL A C 1
ATOM 707 O O . VAL A 1 93 ? 11.664 -16.188 -4.723 1 94.56 93 VAL A O 1
ATOM 710 N N . PRO A 1 94 ? 13.359 -16.625 -3.279 1 96.62 94 PRO A N 1
ATOM 711 C CA . PRO A 1 94 ? 12.516 -16.344 -2.115 1 96.62 94 PRO A CA 1
ATOM 712 C C . PRO A 1 94 ? 12.211 -14.867 -1.945 1 96.62 94 PRO A C 1
ATOM 714 O O . PRO A 1 94 ? 13.07 -14.023 -2.215 1 96.62 94 PRO A O 1
ATOM 717 N N . ILE A 1 95 ? 11.008 -14.602 -1.604 1 97.62 95 ILE A N 1
ATOM 718 C CA . ILE A 1 95 ? 10.672 -13.211 -1.32 1 97.62 95 ILE A CA 1
ATOM 719 C C . ILE A 1 95 ? 9.82 -13.141 -0.058 1 97.62 95 ILE A C 1
ATOM 721 O O . ILE A 1 95 ? 9.195 -14.125 0.341 1 97.62 95 ILE A O 1
ATOM 725 N N . GLN A 1 96 ? 9.898 -12 0.639 1 98.38 96 GLN A N 1
ATOM 726 C CA . GLN A 1 96 ? 9.031 -11.602 1.742 1 98.38 96 GLN A CA 1
ATOM 727 C C . GLN A 1 96 ? 8.273 -10.328 1.408 1 98.38 96 GLN A C 1
ATOM 729 O O . GLN A 1 96 ? 8.836 -9.383 0.845 1 98.38 96 GLN A O 1
ATOM 734 N N . THR A 1 97 ? 7.051 -10.375 1.686 1 98.44 97 THR A N 1
ATOM 735 C CA . THR A 1 97 ? 6.227 -9.195 1.407 1 98.44 97 THR A CA 1
ATOM 736 C C . THR A 1 97 ? 5.004 -9.172 2.318 1 98.44 97 THR A C 1
ATOM 738 O O . THR A 1 97 ? 5.004 -9.781 3.389 1 98.44 97 THR A O 1
ATOM 741 N N . THR A 1 98 ? 3.986 -8.32 1.932 1 97.5 98 THR A N 1
ATOM 742 C CA . THR A 1 98 ? 2.807 -8.203 2.781 1 97.5 98 THR A CA 1
ATOM 743 C C . THR A 1 98 ? 1.532 -8.203 1.941 1 97.5 98 THR A C 1
ATOM 745 O O . THR A 1 98 ? 1.554 -7.805 0.775 1 97.5 98 THR A O 1
ATOM 748 N N . GLY A 1 99 ? 0.537 -8.75 2.498 1 98.44 99 GLY A N 1
ATOM 749 C CA . GLY A 1 99 ? -0.836 -8.547 2.062 1 98.44 99 GLY A CA 1
ATOM 750 C C . GLY A 1 99 ? -1.611 -7.594 2.949 1 98.44 99 GLY A C 1
ATOM 751 O O . GLY A 1 99 ? -1.402 -7.562 4.164 1 98.44 99 GLY A O 1
ATOM 752 N N . ILE A 1 100 ? -2.482 -6.805 2.322 1 98.19 100 ILE A N 1
ATOM 753 C CA . ILE A 1 100 ? -3.318 -5.863 3.061 1 98.19 100 ILE A CA 1
ATOM 754 C C . ILE A 1 100 ? -4.793 -6.172 2.807 1 98.19 100 ILE A C 1
ATOM 756 O O . ILE A 1 100 ? -5.273 -6.047 1.677 1 98.19 100 ILE A O 1
ATOM 760 N N . THR A 1 101 ? -5.473 -6.621 3.818 1 97.75 101 THR A N 1
ATOM 761 C CA . THR A 1 101 ? -6.926 -6.742 3.766 1 97.75 101 THR A CA 1
ATOM 762 C C . THR A 1 101 ? -7.594 -5.438 4.184 1 97.75 101 THR A C 1
ATOM 764 O O . THR A 1 101 ? -7.324 -4.914 5.266 1 97.75 101 THR A O 1
ATOM 767 N N . THR A 1 102 ? -8.398 -4.918 3.33 1 97.31 102 THR A N 1
ATOM 768 C CA . THR A 1 102 ? -9.086 -3.656 3.586 1 97.31 102 THR A CA 1
ATOM 769 C C . THR A 1 102 ? -10.594 -3.863 3.666 1 97.31 102 THR A C 1
ATOM 771 O O . THR A 1 102 ? -11.219 -4.293 2.695 1 97.31 102 THR A O 1
ATOM 774 N N . LEU A 1 103 ? -11.141 -3.605 4.805 1 95.94 103 LEU A N 1
ATOM 775 C CA . LEU A 1 103 ? -12.594 -3.518 4.941 1 95.94 103 LEU A CA 1
ATOM 776 C C . LEU A 1 103 ? -13.094 -2.127 4.566 1 95.94 103 LEU A C 1
ATOM 778 O O . LEU A 1 103 ? -12.695 -1.133 5.18 1 95.94 103 LEU A O 1
ATOM 782 N N . HIS A 1 104 ? -13.883 -2.072 3.508 1 94.88 104 HIS A N 1
ATOM 783 C CA . HIS A 1 104 ? -14.492 -0.822 3.074 1 94.88 104 HIS A CA 1
ATOM 784 C C . HIS A 1 104 ? -15.883 -0.649 3.684 1 94.88 104 HIS A C 1
ATOM 786 O O . HIS A 1 104 ? -16.828 -1.339 3.293 1 94.88 104 HIS A O 1
ATOM 792 N N . ARG A 1 105 ? -15.953 0.288 4.531 1 90.25 105 ARG A N 1
ATOM 793 C CA . ARG A 1 105 ? -17.266 0.558 5.113 1 90.25 105 ARG A CA 1
ATOM 794 C C . ARG A 1 105 ? -18.141 1.333 4.137 1 90.25 105 ARG A C 1
ATOM 796 O O . ARG A 1 105 ? -17.672 2.256 3.469 1 90.25 105 ARG A O 1
ATOM 803 N N . PHE A 1 106 ? -19.344 0.833 3.98 1 82.75 106 PHE A N 1
ATOM 804 C CA . PHE A 1 106 ? -20.344 1.517 3.174 1 82.75 106 PHE A CA 1
ATOM 805 C C . PHE A 1 106 ? -21.688 1.572 3.906 1 82.75 106 PHE A C 1
ATOM 807 O O . PHE A 1 106 ? -22.062 0.625 4.602 1 82.75 106 PHE A O 1
ATOM 814 N N . SER A 1 107 ? -22.172 2.701 3.855 1 77.38 107 SER A N 1
ATOM 815 C CA . SER A 1 107 ? -23.531 2.867 4.391 1 77.38 107 SER A CA 1
ATOM 816 C C . SER A 1 107 ? -24.375 3.771 3.496 1 77.38 107 SER A C 1
ATOM 818 O O . SER A 1 107 ? -23.859 4.73 2.916 1 77.38 107 SER A O 1
ATOM 820 N N . ILE A 1 108 ? -25.609 3.367 3.379 1 76.19 108 ILE A N 1
ATOM 821 C CA . ILE A 1 108 ? -26.547 4.191 2.633 1 76.19 108 ILE A CA 1
ATOM 822 C C . ILE A 1 108 ? -26.75 5.523 3.355 1 76.19 108 ILE A C 1
ATOM 824 O O . ILE A 1 108 ? -26.984 6.555 2.717 1 76.19 108 ILE A O 1
ATOM 828 N N . LEU A 1 109 ? -26.625 5.492 4.605 1 76.38 109 LEU A N 1
ATOM 829 C CA . LEU A 1 109 ? -26.672 6.719 5.398 1 76.38 109 LEU A CA 1
ATOM 830 C C . LEU A 1 109 ? -25.281 7.328 5.52 1 76.38 109 LEU A C 1
ATOM 832 O O . LEU A 1 109 ? -24.266 6.617 5.453 1 76.38 109 LEU A O 1
ATOM 836 N N . PRO A 1 110 ? -25.25 8.633 5.59 1 74.62 110 PRO A N 1
ATOM 837 C CA . PRO A 1 110 ? -23.938 9.266 5.773 1 74.62 110 PRO A CA 1
ATOM 838 C C . PRO A 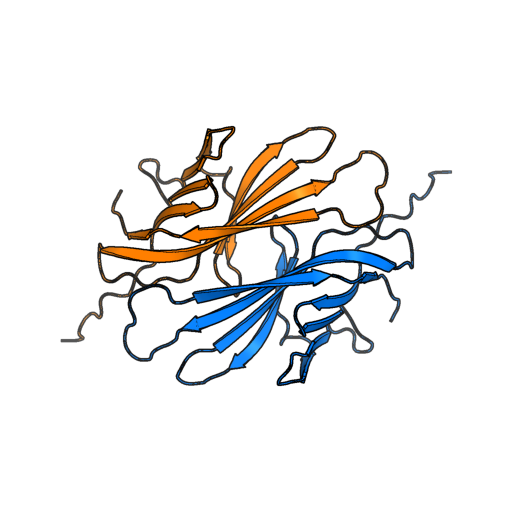1 110 ? -23.188 8.711 6.973 1 74.62 110 PRO A C 1
ATOM 840 O O . PRO A 1 110 ? -23.75 8.586 8.062 1 74.62 110 PRO A O 1
ATOM 843 N N . ILE A 1 111 ? -22.047 8.156 6.773 1 79.25 111 ILE A N 1
ATOM 844 C CA . ILE A 1 111 ? -21.172 7.668 7.824 1 79.25 111 ILE A CA 1
ATOM 845 C C . ILE A 1 111 ? -19.969 8.602 7.969 1 79.25 111 ILE A C 1
ATOM 847 O O . ILE A 1 111 ? -19.328 8.961 6.977 1 79.25 111 ILE A O 1
ATOM 851 N N . ASN A 1 112 ? -19.875 9.117 9.148 1 85 112 ASN A N 1
ATOM 852 C CA . ASN A 1 112 ? -18.703 9.93 9.438 1 85 112 ASN A CA 1
ATOM 853 C C . ASN A 1 112 ? -17.547 9.086 9.984 1 85 112 ASN A C 1
ATOM 855 O O . ASN A 1 112 ? -17.781 8.086 10.664 1 85 112 ASN A O 1
ATOM 859 N N . GLY A 1 113 ? -16.375 9.547 9.609 1 91.94 113 GLY A N 1
ATOM 860 C CA . GLY A 1 113 ? -15.211 8.852 10.125 1 91.94 113 GLY A CA 1
ATOM 861 C C . GLY A 1 113 ? -14.477 8.055 9.07 1 91.94 113 GLY A C 1
ATOM 862 O O . GLY A 1 113 ? -14.633 8.305 7.871 1 91.94 113 GLY A O 1
ATOM 863 N N . GLN A 1 114 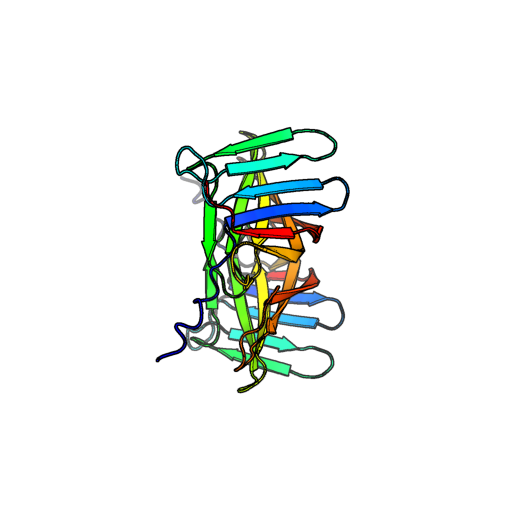? -13.625 7.219 9.562 1 94.62 114 GLN A N 1
ATOM 864 C CA . GLN A 1 114 ? -12.82 6.371 8.688 1 94.62 114 GLN A CA 1
ATOM 865 C C . GLN A 1 114 ? -13.688 5.309 8.008 1 94.62 114 GLN A C 1
ATOM 867 O O . GLN A 1 114 ? -14.508 4.664 8.664 1 94.62 114 GLN A O 1
ATOM 872 N N . LEU A 1 115 ? -13.414 5.164 6.695 1 93.75 115 LEU A N 1
ATOM 873 C CA . LEU A 1 115 ? -14.242 4.234 5.93 1 93.75 115 LEU A CA 1
ATOM 874 C C . LEU A 1 115 ? -13.445 2.994 5.539 1 93.75 115 LEU A C 1
ATOM 876 O O . LEU A 1 115 ? -14.023 1.973 5.164 1 93.75 115 LEU A O 1
ATOM 880 N N . ASP A 1 116 ? -12.125 3.07 5.488 1 95.88 116 ASP A N 1
ATOM 881 C CA . ASP A 1 116 ? -11.266 1.928 5.199 1 95.88 116 ASP A CA 1
ATOM 882 C C . ASP A 1 116 ? -10.508 1.481 6.449 1 95.88 116 ASP A C 1
ATOM 884 O O . ASP A 1 116 ? -9.906 2.301 7.141 1 95.88 116 ASP A O 1
ATOM 888 N N . PHE A 1 117 ? -10.508 0.161 6.742 1 96.81 117 PHE A N 1
ATOM 889 C CA . PHE A 1 117 ? -9.797 -0.43 7.871 1 96.81 117 PHE A CA 1
ATOM 890 C C . PHE A 1 117 ? -8.859 -1.539 7.398 1 96.81 117 PHE A C 1
ATOM 892 O O . PHE A 1 117 ? -9.234 -2.354 6.551 1 96.81 117 PHE A O 1
ATOM 899 N N . TYR A 1 118 ? -7.691 -1.588 7.988 1 98 118 TYR A N 1
ATOM 900 C CA . TYR A 1 118 ? -6.633 -2.4 7.398 1 98 118 TYR A CA 1
ATOM 901 C C . TYR A 1 118 ? -6.195 -3.502 8.352 1 98 118 TYR A C 1
ATOM 903 O O . TYR A 1 118 ? -6.07 -3.271 9.562 1 98 118 TYR A O 1
ATOM 911 N N . THR A 1 119 ? -5.996 -4.652 7.844 1 97.31 119 THR A N 1
ATOM 912 C CA . THR A 1 119 ? -5.234 -5.734 8.461 1 97.31 119 THR A CA 1
ATOM 913 C C . THR A 1 119 ? -4.059 -6.137 7.574 1 97.31 119 THR A C 1
ATOM 915 O O . THR A 1 119 ? -4.242 -6.492 6.41 1 97.31 119 THR A O 1
ATOM 918 N N . VAL A 1 120 ? -2.867 -6.055 8.109 1 97.88 120 VAL A N 1
ATOM 919 C CA . VAL A 1 120 ? -1.667 -6.387 7.352 1 97.88 120 VAL A CA 1
ATOM 920 C C . VAL A 1 120 ? -1.218 -7.809 7.688 1 97.88 120 VAL A C 1
ATOM 922 O O . VAL A 1 120 ? -1.158 -8.188 8.859 1 97.88 120 VAL A O 1
ATOM 925 N N . THR A 1 121 ? -0.963 -8.57 6.742 1 98.19 121 THR A N 1
ATOM 926 C CA . THR A 1 121 ? -0.465 -9.93 6.906 1 98.19 121 THR A CA 1
ATOM 927 C C . THR A 1 121 ? 0.9 -10.094 6.242 1 98.19 121 THR A C 1
ATOM 929 O O . THR A 1 121 ? 1.061 -9.789 5.059 1 98.19 121 THR A O 1
ATOM 932 N N . TRP A 1 122 ? 1.858 -10.57 7 1 98.19 122 TRP A N 1
ATOM 933 C CA . TRP A 1 122 ? 3.182 -10.852 6.457 1 98.19 122 TRP A CA 1
ATOM 934 C C . TRP A 1 122 ? 3.166 -12.141 5.637 1 98.19 122 TRP A C 1
ATOM 936 O O . TRP A 1 122 ? 2.613 -13.148 6.066 1 98.19 122 TRP A O 1
ATOM 946 N N . LEU A 1 123 ? 3.697 -12.047 4.484 1 98.75 123 LEU A N 1
ATOM 947 C CA . LEU A 1 123 ? 3.723 -13.18 3.562 1 98.75 123 LEU A CA 1
ATOM 948 C C . LEU A 1 123 ? 5.152 -13.523 3.17 1 98.75 123 LEU A C 1
ATOM 950 O O . LEU A 1 123 ? 6.012 -12.641 3.082 1 98.75 123 LEU A O 1
ATOM 954 N N . HIS A 1 124 ? 5.391 -14.75 2.967 1 98.69 124 HIS A N 1
ATOM 955 C CA . HIS A 1 124 ? 6.664 -15.242 2.451 1 98.69 124 HIS A CA 1
ATOM 956 C C . HIS A 1 124 ? 6.449 -16.344 1.423 1 98.69 124 HIS A C 1
ATOM 958 O O . HIS A 1 124 ? 5.402 -17 1.414 1 98.69 124 HIS A O 1
ATOM 964 N N . GLY A 1 125 ? 7.344 -16.5 0.559 1 98.44 125 GLY A N 1
ATOM 965 C CA . GLY A 1 125 ? 7.297 -17.516 -0.476 1 98.44 125 GLY A CA 1
ATOM 966 C C . GLY A 1 125 ? 8.297 -17.281 -1.595 1 98.44 125 GLY A C 1
ATOM 967 O O . GLY A 1 125 ? 9.461 -16.984 -1.34 1 98.44 125 GLY A O 1
ATOM 968 N N . SER A 1 126 ? 7.723 -17.375 -2.867 1 97.56 126 SER A N 1
ATOM 969 C CA . SER A 1 126 ? 8.664 -17.297 -3.982 1 97.56 126 SER A CA 1
ATOM 970 C C . SER A 1 126 ? 8.086 -16.453 -5.121 1 97.56 126 SER A C 1
ATOM 972 O O . SER A 1 126 ? 6.863 -16.359 -5.27 1 97.56 126 SER A O 1
ATOM 974 N N . ALA A 1 127 ? 8.992 -15.867 -5.816 1 97 127 ALA A N 1
ATOM 975 C CA . ALA A 1 127 ? 8.758 -15.273 -7.129 1 97 127 ALA A CA 1
ATOM 976 C C . ALA A 1 127 ? 9.523 -16.016 -8.211 1 97 127 ALA A C 1
ATOM 978 O O . ALA A 1 127 ? 10.688 -16.375 -8.023 1 97 127 ALA A O 1
ATOM 979 N N . ALA A 1 128 ? 8.805 -16.234 -9.367 1 95.19 128 ALA A N 1
ATOM 980 C CA . ALA A 1 128 ? 9.438 -17.031 -10.422 1 95.19 128 ALA A CA 1
ATOM 981 C C . ALA A 1 128 ? 9.133 -16.453 -11.797 1 95.19 128 ALA A C 1
ATOM 983 O O . ALA A 1 128 ? 8.18 -15.688 -11.969 1 95.19 128 ALA A O 1
ATOM 984 N N . ARG A 1 129 ? 10 -16.797 -12.633 1 91.44 129 ARG A N 1
ATOM 985 C CA . ARG A 1 129 ? 9.742 -16.594 -14.055 1 91.44 129 ARG A CA 1
ATOM 986 C C . ARG A 1 129 ? 9.43 -17.922 -14.742 1 91.44 129 ARG A C 1
ATOM 988 O O . ARG A 1 129 ? 10.266 -18.828 -14.781 1 91.44 129 ARG A O 1
ATOM 995 N N . VAL A 1 130 ? 8.227 -18 -15.172 1 86.88 130 VAL A N 1
ATOM 996 C CA . VAL A 1 130 ? 7.801 -19.234 -15.82 1 86.88 130 VAL A CA 1
ATOM 997 C C . VAL A 1 130 ? 7.324 -18.953 -17.234 1 86.88 130 VAL A C 1
ATOM 999 O O . VAL A 1 130 ? 6.891 -17.828 -17.531 1 86.88 130 VAL A O 1
ATOM 1002 N N . PHE A 1 131 ? 7.559 -19.797 -18.141 1 81.5 131 PHE A N 1
ATOM 1003 C CA . PHE A 1 131 ? 7.047 -19.719 -19.5 1 81.5 131 PHE A CA 1
ATOM 1004 C C . PHE A 1 131 ? 5.746 -20.5 -19.641 1 81.5 131 PHE A C 1
ATOM 1006 O O . PHE A 1 131 ? 5.691 -21.688 -19.312 1 81.5 131 PHE A O 1
ATOM 1013 N N . PHE A 1 132 ? 4.703 -19.688 -19.875 1 72.62 132 PHE A N 1
ATOM 1014 C CA . PHE A 1 132 ? 3.426 -20.375 -20.031 1 72.62 132 PHE A CA 1
ATOM 1015 C C . PHE A 1 132 ? 3.262 -20.875 -21.469 1 72.62 132 PHE A C 1
ATOM 1017 O O . PHE A 1 132 ? 3.82 -20.312 -22.406 1 72.62 132 PHE A O 1
ATOM 1024 N N . MET B 1 1 ? -37.125 21.75 -0.455 1 29.22 1 MET B N 1
ATOM 1025 C CA . MET B 1 1 ? -35.812 22.25 -0.019 1 29.22 1 MET B CA 1
ATOM 1026 C C . MET B 1 1 ? -34.812 21.125 0.051 1 29.22 1 MET B C 1
ATOM 1028 O O . MET B 1 1 ? -35 20.141 0.747 1 29.22 1 MET B O 1
ATOM 1032 N N . GLN B 1 2 ? -34.219 20.719 -1.033 1 33.16 2 GLN B N 1
ATOM 1033 C CA . GLN B 1 2 ? -33.281 19.609 -1.171 1 33.16 2 GLN B CA 1
ATOM 1034 C C . GLN B 1 2 ? -32.125 19.719 -0.171 1 33.16 2 GLN B C 1
ATOM 1036 O O . GLN B 1 2 ? -31.5 20.781 -0.059 1 33.16 2 GLN B O 1
ATOM 1041 N N . ALA B 1 3 ? -32.438 19.156 1.042 1 32.91 3 ALA B N 1
ATOM 1042 C CA . ALA B 1 3 ? -31.375 19.125 2.043 1 32.91 3 ALA B CA 1
ATOM 1043 C C . ALA B 1 3 ? -30 19.062 1.382 1 32.91 3 ALA B C 1
ATOM 1045 O O . ALA B 1 3 ? -29.719 18.141 0.622 1 32.91 3 ALA B O 1
ATOM 1046 N N . ASN B 1 4 ? -29.391 20.047 0.901 1 38.34 4 ASN B N 1
ATOM 1047 C CA . ASN B 1 4 ? -28.016 20.188 0.442 1 38.34 4 ASN B CA 1
ATOM 1048 C C . ASN B 1 4 ? -27.047 19.312 1.263 1 38.34 4 ASN B C 1
ATOM 1050 O O . ASN B 1 4 ? -26.719 19.672 2.395 1 38.34 4 ASN B O 1
ATOM 1054 N N . GLN B 1 5 ? -27.391 18.062 1.457 1 43.66 5 GLN B N 1
ATOM 1055 C CA . GLN B 1 5 ? -26.562 17.094 2.168 1 43.66 5 GLN B CA 1
ATOM 1056 C C . GLN B 1 5 ? -25.078 17.438 2.035 1 43.66 5 GLN B C 1
ATOM 1058 O O . GLN B 1 5 ? -24.562 17.562 0.923 1 43.66 5 GLN B O 1
ATOM 1063 N N . ALA B 1 6 ? -24.625 18.328 2.834 1 45.75 6 ALA B N 1
ATOM 1064 C CA . ALA B 1 6 ? -23.234 18.75 2.902 1 45.75 6 ALA B CA 1
ATOM 1065 C C . ALA B 1 6 ? -22.297 17.656 2.418 1 45.75 6 ALA B C 1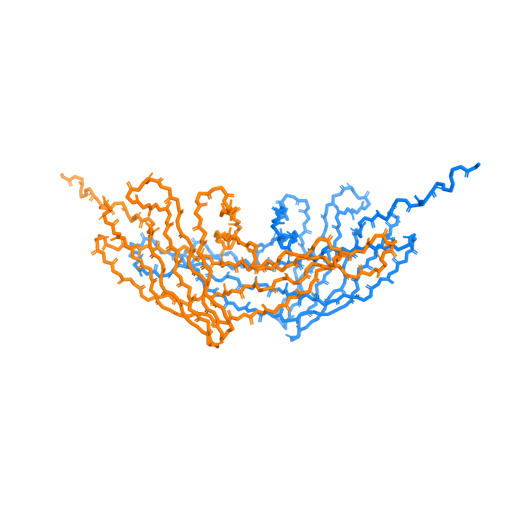
ATOM 1067 O O . ALA B 1 6 ? -22.328 16.531 2.932 1 45.75 6 ALA B O 1
ATOM 1068 N N . ALA B 1 7 ? -22.031 17.531 1.221 1 52.91 7 ALA B N 1
ATOM 1069 C CA . ALA B 1 7 ? -21.172 16.594 0.491 1 52.91 7 ALA B CA 1
ATOM 1070 C C . ALA B 1 7 ? -19.922 16.25 1.299 1 52.91 7 ALA B C 1
ATOM 1072 O O . ALA B 1 7 ? -19.25 17.141 1.823 1 52.91 7 ALA B O 1
ATOM 1073 N N . SER B 1 8 ? -19.875 15.117 2.109 1 64.69 8 SER B N 1
ATOM 1074 C CA . SER B 1 8 ? -18.703 14.648 2.854 1 64.69 8 SER B CA 1
ATOM 1075 C C . SER B 1 8 ? -17.422 14.891 2.074 1 64.69 8 SER B C 1
ATOM 1077 O O . SER B 1 8 ? -17.359 14.641 0.869 1 64.69 8 SER B O 1
ATOM 1079 N N . GLN B 1 9 ? -16.641 15.914 2.498 1 75.44 9 GLN B N 1
ATOM 1080 C CA . GLN B 1 9 ? -15.383 16.25 1.852 1 75.44 9 GLN B CA 1
ATOM 1081 C C . GLN B 1 9 ? -14.227 15.438 2.441 1 75.44 9 GLN B C 1
ATOM 1083 O O . GLN B 1 9 ? -14.219 15.148 3.639 1 75.44 9 GLN B O 1
ATOM 1088 N N . PRO B 1 10 ? -13.359 15.008 1.604 1 84.75 10 PRO B N 1
ATOM 1089 C CA . PRO B 1 10 ? -12.18 14.297 2.107 1 84.75 10 PRO B CA 1
ATOM 1090 C C . PRO B 1 10 ? -11.289 15.188 2.967 1 84.75 10 PRO B C 1
ATOM 1092 O O . PRO B 1 10 ? -11.234 16.406 2.762 1 84.75 10 PRO B O 1
ATOM 1095 N N . PRO B 1 11 ? -10.641 14.625 3.918 1 92.62 11 PRO B N 1
ATOM 1096 C CA . PRO B 1 11 ? -9.695 15.398 4.723 1 92.62 11 PRO B CA 1
ATOM 1097 C C . PRO B 1 11 ? -8.523 15.938 3.902 1 92.62 11 PRO B C 1
ATOM 1099 O O . PRO B 1 11 ? -8.188 15.383 2.855 1 92.62 11 PRO B O 1
ATOM 1102 N N . ASN B 1 12 ? -7.938 17.094 4.484 1 93.81 12 ASN B N 1
ATOM 1103 C CA . ASN B 1 12 ? -6.754 17.625 3.818 1 93.81 12 ASN B CA 1
ATOM 1104 C C . ASN B 1 12 ? -5.582 17.781 4.785 1 93.81 12 ASN B C 1
ATOM 1106 O O . ASN B 1 12 ? -4.531 18.297 4.418 1 93.81 12 ASN B O 1
ATOM 1110 N N . LEU B 1 13 ? -5.723 17.422 5.949 1 96.25 13 LEU B N 1
ATOM 1111 C CA . LEU B 1 13 ? -4.664 17.422 6.957 1 96.25 13 LEU B CA 1
ATOM 1112 C C . LEU B 1 13 ? -4.672 16.125 7.758 1 96.25 13 LEU B C 1
ATOM 1114 O O . LEU B 1 13 ? -5.719 15.703 8.25 1 96.25 13 LEU B O 1
ATOM 1118 N N . TYR B 1 14 ? -3.537 15.5 7.926 1 98.06 14 TYR B N 1
ATOM 1119 C CA . TYR B 1 14 ? -3.35 14.273 8.688 1 98.06 14 TYR B CA 1
ATOM 1120 C C . TYR B 1 14 ? -2.225 14.43 9.703 1 98.06 14 TYR B C 1
ATOM 1122 O O . TYR B 1 14 ? -1.146 14.93 9.375 1 98.06 14 TYR B O 1
ATOM 1130 N N . GLN B 1 15 ? -2.449 14.078 10.898 1 98.56 15 GLN B N 1
ATOM 1131 C CA . GLN B 1 15 ? -1.463 14.016 11.977 1 98.56 15 GLN B CA 1
ATOM 1132 C C . GLN B 1 15 ? -1.441 12.641 12.625 1 98.56 15 GLN B C 1
ATOM 1134 O O . GLN B 1 15 ? -2.393 12.258 13.312 1 98.56 15 GLN B O 1
ATOM 1139 N N . LEU B 1 16 ? -0.357 11.953 12.422 1 98.81 16 LEU B N 1
ATOM 1140 C CA . LEU B 1 16 ? -0.314 10.539 12.789 1 98.81 16 LEU B CA 1
ATOM 1141 C C . LEU B 1 16 ? 0.966 10.211 13.547 1 98.81 16 LEU B C 1
ATOM 1143 O O . LEU B 1 16 ? 1.996 10.859 13.352 1 98.81 16 LEU B O 1
ATOM 1147 N N . SER B 1 17 ? 0.857 9.203 14.406 1 98.69 17 SER B N 1
ATOM 1148 C CA . SER B 1 17 ? 2.027 8.75 15.148 1 98.69 17 SER B CA 1
ATOM 1149 C C . SER B 1 17 ? 1.955 7.25 15.43 1 98.69 17 SER B C 1
ATOM 1151 O O . SER B 1 17 ? 0.869 6.668 15.438 1 98.69 17 SER B O 1
ATOM 1153 N N . GLY B 1 18 ? 3.109 6.68 15.578 1 97.94 18 GLY B N 1
ATOM 1154 C CA . GLY B 1 18 ? 3.287 5.277 15.922 1 97.94 18 GLY B CA 1
ATOM 1155 C C . GLY B 1 18 ? 4.742 4.867 16.016 1 97.94 18 GLY B C 1
ATOM 1156 O O . GLY B 1 18 ? 5.566 5.297 15.203 1 97.94 18 GLY B O 1
ATOM 1157 N N . LYS B 1 19 ? 5.152 3.945 16.953 1 94.56 19 LYS B N 1
ATOM 1158 C CA . LYS B 1 19 ? 6.492 3.4 17.141 1 94.56 19 LYS B CA 1
ATOM 1159 C C . LYS B 1 19 ? 7.555 4.484 16.984 1 94.56 19 LYS B C 1
ATOM 1161 O O . LYS B 1 19 ? 8.516 4.309 16.219 1 94.56 19 LYS B O 1
ATOM 1166 N N . HIS B 1 20 ? 7.441 5.688 17.578 1 94.38 20 HIS B N 1
ATOM 1167 C CA . HIS B 1 20 ? 8.383 6.805 17.609 1 94.38 20 HIS B CA 1
ATOM 1168 C C . HIS B 1 20 ? 8.367 7.578 16.297 1 94.38 20 HIS B C 1
ATOM 1170 O O . HIS B 1 20 ? 9.312 8.305 16 1 94.38 20 HIS B O 1
ATOM 1176 N N . LEU B 1 21 ? 7.398 7.238 15.508 1 98 21 LEU B N 1
ATOM 1177 C CA . LEU B 1 21 ? 7.199 7.977 14.273 1 98 21 LEU B CA 1
ATOM 1178 C C . LEU B 1 21 ? 6.113 9.039 14.438 1 98 21 LEU B C 1
ATOM 1180 O O . LEU B 1 21 ? 5.074 8.781 15.047 1 98 21 LEU B O 1
ATOM 1184 N N . ASN B 1 22 ? 6.422 10.211 14.023 1 98.69 22 ASN B N 1
ATOM 1185 C CA . ASN B 1 22 ? 5.449 11.289 13.914 1 98.69 22 ASN B CA 1
ATOM 1186 C C . ASN B 1 22 ? 5.34 11.805 12.477 1 98.69 22 ASN B C 1
ATOM 1188 O O . ASN B 1 22 ? 6.34 12.203 11.883 1 98.69 22 ASN B O 1
ATOM 1192 N N . ILE B 1 23 ? 4.148 11.75 11.938 1 98.88 23 ILE B N 1
ATOM 1193 C CA . ILE B 1 23 ? 3.9 12.117 10.547 1 98.88 23 ILE B CA 1
ATOM 1194 C C . ILE B 1 23 ? 2.828 13.203 10.477 1 98.88 23 ILE B C 1
ATOM 1196 O O . ILE B 1 23 ? 1.776 13.086 11.109 1 98.88 23 ILE B O 1
ATOM 1200 N N . THR B 1 24 ? 3.084 14.242 9.734 1 98.75 24 THR B N 1
ATOM 1201 C CA . THR B 1 24 ? 2.066 15.219 9.352 1 98.75 24 THR B CA 1
ATOM 1202 C C . THR B 1 24 ? 2.012 15.367 7.832 1 98.75 24 THR B C 1
ATOM 1204 O O . THR B 1 24 ? 3.045 15.516 7.176 1 98.75 24 THR B O 1
ATOM 1207 N N . TYR B 1 25 ? 0.85 15.227 7.316 1 98.69 25 TYR B N 1
ATOM 1208 C CA . TYR B 1 25 ? 0.656 15.398 5.883 1 98.69 25 TYR B CA 1
ATOM 1209 C C . TYR B 1 25 ? -0.521 16.328 5.598 1 98.69 25 TYR B C 1
ATOM 1211 O O . TYR B 1 25 ? -1.594 16.172 6.188 1 98.69 25 TYR B O 1
ATOM 1219 N N . SER B 1 26 ? -0.315 17.266 4.711 1 97.56 26 SER B N 1
ATOM 1220 C CA . SER B 1 26 ? -1.368 18.141 4.207 1 97.56 26 SER B CA 1
ATOM 1221 C C . SER B 1 26 ? -1.389 18.156 2.684 1 97.56 26 SER B C 1
ATOM 1223 O O . SER B 1 26 ? -0.336 18.203 2.043 1 97.56 26 SER B O 1
ATOM 1225 N N . THR B 1 27 ? -2.594 18.047 2.154 1 95.31 27 THR B N 1
ATOM 1226 C CA . THR B 1 27 ? -2.73 18.016 0.703 1 95.31 27 THR B CA 1
ATOM 1227 C C . THR B 1 27 ? -2.445 19.391 0.099 1 95.31 27 THR B C 1
ATOM 1229 O O . THR B 1 27 ? -2.213 19.5 -1.106 1 95.31 27 THR B O 1
ATOM 1232 N N . SER B 1 28 ? -2.537 20.406 0.948 1 89.62 28 SER B N 1
ATOM 1233 C CA . SER B 1 28 ? -2.24 21.781 0.533 1 89.62 28 SER B CA 1
ATOM 1234 C C . SER B 1 28 ? -1.76 22.609 1.71 1 89.62 28 SER B C 1
ATOM 1236 O O . SER B 1 28 ? -1.912 22.219 2.867 1 89.62 28 SER B O 1
ATOM 1238 N N . GLY B 1 29 ? -0.98 23.703 1.384 1 87.31 29 GLY B N 1
ATOM 1239 C CA . GLY B 1 29 ? -0.569 24.688 2.365 1 87.31 29 GLY B CA 1
ATOM 1240 C C . GLY B 1 29 ? -0.838 26.125 1.922 1 87.31 29 GLY B C 1
ATOM 1241 O O . GLY B 1 29 ? -1.649 26.344 1.023 1 87.31 29 GLY B O 1
ATOM 1242 N N . ILE B 1 30 ? -0.295 27.078 2.611 1 83.62 30 ILE B N 1
ATOM 1243 C CA . ILE B 1 30 ? -0.443 28.484 2.283 1 83.62 30 ILE B CA 1
ATOM 1244 C C . ILE B 1 30 ? 0.077 28.75 0.871 1 83.62 30 ILE B C 1
ATOM 1246 O O . ILE B 1 30 ? -0.436 29.609 0.164 1 83.62 30 ILE B O 1
ATOM 1250 N N . ASP B 1 31 ? 1.043 28.016 0.515 1 92 31 ASP B N 1
ATOM 1251 C CA . ASP B 1 31 ? 1.649 28.156 -0.805 1 92 31 ASP B CA 1
ATOM 1252 C C . ASP B 1 31 ? 0.889 27.344 -1.853 1 92 31 ASP B C 1
ATOM 1254 O O . ASP B 1 31 ? 1.283 27.312 -3.02 1 92 31 ASP B O 1
ATOM 1258 N N . GLY B 1 32 ? -0.182 26.609 -1.439 1 91.56 32 GLY B N 1
ATOM 1259 C CA . GLY B 1 32 ? -1.018 25.844 -2.354 1 91.56 32 GLY B CA 1
ATOM 1260 C C . GLY B 1 32 ? -0.435 24.5 -2.703 1 91.56 32 GLY B C 1
ATOM 1261 O O . GLY B 1 32 ? -0.973 23.781 -3.555 1 91.56 32 GLY B O 1
ATOM 1262 N N . LYS B 1 33 ? 0.659 24.203 -2.016 1 95.81 33 LYS B N 1
ATOM 1263 C CA . LYS B 1 33 ? 1.343 22.953 -2.322 1 95.81 33 LYS B CA 1
ATOM 1264 C C . LYS B 1 33 ? 1.189 21.953 -1.184 1 95.81 33 LYS B C 1
ATOM 1266 O O . LYS B 1 33 ? 0.981 22.328 -0.032 1 95.81 33 LYS B O 1
ATOM 1271 N N . PRO B 1 34 ? 1.283 20.641 -1.5 1 97.62 34 PRO B N 1
ATOM 1272 C CA . PRO B 1 34 ? 1.29 19.656 -0.418 1 97.62 34 PRO B CA 1
ATOM 1273 C C . PRO B 1 34 ? 2.535 19.75 0.46 1 97.62 34 PRO B C 1
ATOM 1275 O O . PRO B 1 34 ? 3.609 20.109 -0.022 1 97.62 34 PRO B O 1
ATOM 1278 N N . HIS B 1 35 ? 2.41 19.453 1.73 1 98.25 35 HIS B N 1
ATOM 1279 C CA . HIS B 1 35 ? 3.486 19.406 2.715 1 98.25 35 HIS B CA 1
ATOM 1280 C C . HIS B 1 35 ? 3.48 18.094 3.475 1 98.25 35 HIS B C 1
ATOM 1282 O O . HIS B 1 35 ? 2.418 17.578 3.824 1 98.25 35 HIS B O 1
ATOM 1288 N N . PHE B 1 36 ? 4.656 17.531 3.715 1 98.75 36 PHE B N 1
ATOM 1289 C CA . PHE B 1 36 ? 4.848 16.266 4.426 1 98.75 36 PHE B CA 1
ATOM 1290 C C . PHE B 1 36 ? 5.996 16.375 5.422 1 98.75 36 PHE B C 1
ATOM 1292 O O . PHE B 1 36 ? 7.133 16.672 5.039 1 98.75 36 PHE B O 1
ATOM 1299 N N . SER B 1 37 ? 5.652 16.156 6.699 1 98.75 37 SER B N 1
ATOM 1300 C CA . SER B 1 37 ? 6.672 16.125 7.742 1 98.75 37 SER B CA 1
ATOM 1301 C C . SER B 1 37 ? 6.859 14.711 8.289 1 98.75 37 SER B C 1
ATOM 1303 O O . SER B 1 37 ? 5.887 14.039 8.641 1 98.75 37 SER B O 1
ATOM 1305 N N . TYR B 1 38 ? 8.078 14.258 8.336 1 98.75 38 TYR B N 1
ATOM 1306 C CA . TYR B 1 38 ? 8.492 12.945 8.82 1 98.75 38 TYR B CA 1
ATOM 1307 C C . TYR B 1 38 ? 9.5 13.078 9.961 1 98.75 38 TYR B C 1
ATOM 1309 O O . TYR B 1 38 ? 10.57 13.648 9.789 1 98.75 38 TYR B O 1
ATOM 1317 N N . GLN B 1 39 ? 9.094 12.523 11.133 1 98.56 39 GLN B N 1
ATOM 1318 C CA . GLN B 1 39 ? 10 12.562 12.273 1 98.56 39 GLN B CA 1
ATOM 1319 C C . GLN B 1 39 ? 10.133 11.188 12.914 1 98.56 39 GLN B C 1
ATOM 1321 O O . GLN B 1 39 ? 9.141 10.602 13.359 1 98.56 39 GLN B O 1
ATOM 1326 N N . ASP B 1 40 ? 11.297 10.672 12.93 1 97.25 40 ASP B N 1
ATOM 1327 C CA . ASP B 1 40 ? 11.594 9.477 13.719 1 97.25 40 ASP B CA 1
ATOM 1328 C C . ASP B 1 40 ? 12.648 9.773 14.781 1 97.25 40 ASP B C 1
ATOM 1330 O O . ASP B 1 40 ? 12.859 10.93 15.148 1 97.25 40 ASP B O 1
ATOM 1334 N N . LEU B 1 41 ? 13.234 8.734 15.414 1 96 41 LEU B N 1
ATOM 1335 C CA . LEU B 1 41 ? 14.164 8.93 16.516 1 96 41 LEU B CA 1
ATOM 1336 C C . LEU B 1 41 ? 15.43 9.625 16.062 1 96 41 LEU B C 1
ATOM 1338 O O . LEU B 1 41 ? 16.094 10.305 16.844 1 96 41 LEU B O 1
ATOM 1342 N N . GLN B 1 42 ? 15.703 9.57 14.82 1 95.06 42 GLN B N 1
ATOM 1343 C CA . GLN B 1 42 ? 17.016 9.969 14.328 1 95.06 42 GLN B CA 1
ATOM 1344 C C . GLN B 1 42 ? 16.953 11.297 13.578 1 95.06 42 GLN B C 1
ATOM 1346 O O . GLN B 1 42 ? 17.938 12.031 13.516 1 95.06 42 GLN B O 1
ATOM 1351 N N . GLN B 1 43 ? 15.836 11.562 12.969 1 96.69 43 GLN B N 1
ATOM 1352 C CA . GLN B 1 43 ? 15.82 12.711 12.07 1 96.69 43 GLN B CA 1
ATOM 1353 C C . GLN B 1 43 ? 14.414 13.289 11.938 1 96.69 43 GLN B C 1
ATOM 1355 O O . GLN B 1 43 ? 13.43 12.609 12.234 1 96.69 43 GLN B O 1
ATOM 1360 N N . THR B 1 44 ? 14.367 14.539 11.633 1 97.88 44 THR B N 1
ATOM 1361 C CA . THR B 1 44 ? 13.18 15.25 11.195 1 97.88 44 THR B CA 1
ATOM 1362 C C . THR B 1 44 ? 13.344 15.75 9.758 1 97.88 44 THR B C 1
ATOM 1364 O O . THR B 1 44 ? 14.32 16.438 9.445 1 97.88 44 THR B O 1
ATOM 1367 N N . LEU B 1 45 ? 12.445 15.312 8.883 1 98.31 45 LEU B N 1
ATOM 1368 C CA . LEU B 1 45 ? 12.492 15.695 7.473 1 98.31 45 LEU B CA 1
ATOM 1369 C C . LEU B 1 45 ? 11.203 16.391 7.055 1 98.31 45 LEU B C 1
ATOM 1371 O O . LEU B 1 45 ? 10.125 16.062 7.562 1 98.31 45 LEU B O 1
ATOM 1375 N N . SER B 1 46 ? 11.312 17.359 6.18 1 98.25 46 SER B N 1
ATOM 1376 C CA . SER B 1 46 ? 10.172 18.078 5.609 1 98.25 46 SER B CA 1
ATOM 1377 C C . SER B 1 46 ? 10.219 18.062 4.086 1 98.25 46 SER B C 1
ATOM 1379 O O . SER B 1 46 ? 11.266 18.312 3.49 1 98.25 46 SER B O 1
ATOM 1381 N N . PHE B 1 47 ? 9.102 17.75 3.502 1 98.12 47 PHE B N 1
ATOM 1382 C CA . PHE B 1 47 ? 8.969 17.672 2.053 1 98.12 47 PHE B CA 1
ATOM 1383 C C . PHE B 1 47 ? 7.84 18.578 1.564 1 98.12 47 PHE B C 1
ATOM 1385 O O . PHE B 1 47 ? 6.848 18.766 2.27 1 98.12 47 PHE B O 1
ATOM 1392 N N . THR B 1 48 ? 7.996 19.047 0.319 1 97.81 48 THR B N 1
ATOM 1393 C CA . THR B 1 48 ? 6.965 19.906 -0.248 1 97.81 48 THR B CA 1
ATOM 1394 C C . THR B 1 48 ? 6.82 19.672 -1.748 1 97.81 48 THR B C 1
ATOM 1396 O O . THR B 1 48 ? 7.77 19.234 -2.404 1 97.81 48 THR B O 1
ATOM 1399 N N . GLY B 1 49 ? 5.645 19.859 -2.238 1 96.81 49 GLY B N 1
ATOM 1400 C CA . GLY B 1 49 ? 5.391 19.875 -3.672 1 96.81 49 GLY B CA 1
ATOM 1401 C C . GLY B 1 49 ? 5.777 18.578 -4.355 1 96.81 49 GLY B C 1
ATOM 1402 O O . GLY B 1 49 ? 5.352 17.5 -3.934 1 96.81 49 GLY B O 1
ATOM 1403 N N . ASP B 1 50 ? 6.699 18.672 -5.293 1 96.62 50 ASP B N 1
ATOM 1404 C CA . ASP B 1 50 ? 7.008 17.578 -6.195 1 96.62 50 ASP B CA 1
ATOM 1405 C C . ASP B 1 50 ? 7.805 16.484 -5.48 1 96.62 50 ASP B C 1
ATOM 1407 O O . ASP B 1 50 ? 7.945 15.367 -5.992 1 96.62 50 ASP B O 1
ATOM 1411 N N . GLU B 1 51 ? 8.266 16.812 -4.309 1 97.56 51 GLU B N 1
ATOM 1412 C CA . GLU B 1 51 ? 8.969 15.805 -3.523 1 97.56 51 GLU B CA 1
ATOM 1413 C C . GLU B 1 51 ? 8.008 14.742 -3.004 1 97.56 51 GLU B C 1
ATOM 1415 O O . GLU B 1 51 ? 8.43 13.672 -2.572 1 97.56 51 GLU B O 1
ATOM 1420 N N . ILE B 1 52 ? 6.75 15.109 -2.961 1 98.25 52 ILE B N 1
ATOM 1421 C CA . ILE B 1 52 ? 5.695 14.242 -2.445 1 98.25 52 ILE B CA 1
ATOM 1422 C C . ILE B 1 52 ? 4.953 13.586 -3.605 1 98.25 52 ILE B C 1
ATOM 1424 O O . ILE B 1 52 ? 4.379 14.273 -4.453 1 98.25 52 ILE B O 1
ATOM 1428 N N . ARG B 1 53 ? 4.984 12.289 -3.678 1 98.06 53 ARG B N 1
ATOM 1429 C CA . ARG B 1 53 ? 4.305 11.531 -4.723 1 98.06 53 ARG B CA 1
ATOM 1430 C C . ARG B 1 53 ? 3.057 10.852 -4.18 1 98.06 53 ARG B C 1
ATOM 1432 O O . ARG B 1 53 ? 3.086 10.258 -3.098 1 98.06 53 ARG B O 1
ATOM 1439 N N . SER B 1 54 ? 1.982 10.992 -4.867 1 97.38 54 SER B N 1
ATOM 1440 C CA . SER B 1 54 ? 0.717 10.406 -4.434 1 97.38 54 SER B CA 1
ATOM 1441 C C . SER B 1 54 ? 0.076 9.586 -5.547 1 97.38 54 SER B C 1
ATOM 1443 O O . SER B 1 54 ? 0.057 10.008 -6.703 1 97.38 54 SER B O 1
ATOM 1445 N N . VAL B 1 55 ? -0.427 8.438 -5.23 1 97.69 55 VAL B N 1
ATOM 1446 C CA . VAL B 1 55 ? -1.123 7.578 -6.184 1 97.69 55 VAL B CA 1
ATOM 1447 C C . VAL B 1 55 ? -2.389 7.012 -5.539 1 97.69 55 VAL B C 1
ATOM 1449 O O . VAL B 1 55 ? -2.352 6.523 -4.41 1 97.69 55 VAL B O 1
ATOM 1452 N N . GLU B 1 56 ? -3.535 7.117 -6.211 1 96.81 56 GLU B N 1
ATOM 1453 C CA . GLU B 1 56 ? -4.77 6.48 -5.762 1 96.81 56 GLU B CA 1
ATOM 1454 C C . GLU B 1 56 ? -4.762 4.984 -6.059 1 96.81 56 GLU B C 1
ATOM 1456 O O . GLU B 1 56 ? -4.391 4.566 -7.156 1 96.81 56 GLU B O 1
ATOM 1461 N N . THR B 1 57 ? -5.109 4.211 -5.059 1 96.75 57 THR B N 1
ATOM 1462 C CA . THR B 1 57 ? -5.203 2.764 -5.195 1 96.75 57 THR B CA 1
ATOM 1463 C C . THR B 1 57 ? -6.555 2.26 -4.699 1 96.75 57 THR B C 1
ATOM 1465 O O . THR B 1 57 ? -7.387 3.045 -4.242 1 96.75 57 THR B O 1
ATOM 1468 N N . GLU B 1 58 ? -6.738 0.928 -4.738 1 93.81 58 GLU B N 1
ATOM 1469 C CA . GLU B 1 58 ? -7.977 0.311 -4.273 1 93.81 58 GLU B CA 1
ATOM 1470 C C . GLU B 1 58 ? -8.133 0.468 -2.764 1 93.81 58 GLU B C 1
ATOM 1472 O O . GLU B 1 58 ? -9.258 0.452 -2.248 1 93.81 58 GLU B O 1
ATOM 1477 N N . ILE B 1 59 ? -7.047 0.624 -2.129 1 94.94 59 ILE B N 1
ATOM 1478 C CA . ILE B 1 59 ? -7.117 0.537 -0.674 1 94.94 59 ILE B CA 1
ATOM 1479 C C . ILE B 1 59 ? -6.914 1.923 -0.065 1 94.94 59 ILE B C 1
ATOM 1481 O O . ILE B 1 59 ? -6.75 2.055 1.151 1 94.94 59 ILE B O 1
ATOM 1485 N N . GLY B 1 60 ? -6.93 2.914 -0.843 1 96.38 60 GLY B N 1
ATOM 1486 C CA . GLY B 1 60 ? -6.676 4.273 -0.394 1 96.38 60 GLY B CA 1
ATOM 1487 C C . GLY B 1 60 ? -5.582 4.969 -1.183 1 96.38 60 GLY B C 1
ATOM 1488 O O . GLY B 1 60 ? -5.207 4.516 -2.266 1 96.38 60 GLY B O 1
ATOM 1489 N N . THR B 1 61 ? -5.18 6.078 -0.71 1 97.81 61 THR B N 1
ATOM 1490 C CA . THR B 1 61 ? -4.129 6.84 -1.376 1 97.81 61 THR B CA 1
ATOM 1491 C C . THR B 1 61 ? -2.771 6.555 -0.741 1 97.81 61 THR B C 1
ATOM 1493 O O . THR B 1 61 ? -2.635 6.582 0.484 1 97.81 61 THR B O 1
ATOM 1496 N N . LEU B 1 62 ? -1.806 6.211 -1.529 1 98.5 62 LEU B N 1
ATOM 1497 C CA . LEU B 1 62 ? -0.43 6.055 -1.071 1 98.5 62 LEU B CA 1
ATOM 1498 C C . LEU B 1 62 ? 0.364 7.34 -1.289 1 98.5 62 LEU B C 1
ATOM 1500 O O . LEU B 1 62 ? 0.486 7.816 -2.42 1 98.5 62 LEU B O 1
ATOM 1504 N N . VAL B 1 63 ? 0.857 7.934 -0.209 1 98.69 63 VAL B N 1
ATOM 1505 C CA . VAL B 1 63 ? 1.672 9.141 -0.258 1 98.69 63 VAL B CA 1
ATOM 1506 C C . VAL B 1 63 ? 3.111 8.812 0.134 1 98.69 63 VAL B C 1
ATOM 1508 O O . VAL B 1 63 ? 3.363 8.312 1.234 1 98.69 63 VAL B O 1
ATOM 1511 N N . SER B 1 64 ? 4.02 9.094 -0.731 1 98.75 64 SER B N 1
ATOM 1512 C CA . SER B 1 64 ? 5.379 8.602 -0.535 1 98.75 64 SER B CA 1
ATOM 1513 C C . SER B 1 64 ? 6.391 9.742 -0.555 1 98.75 64 SER B C 1
ATOM 1515 O O . SER B 1 64 ? 6.242 10.695 -1.314 1 98.75 64 SER B O 1
ATOM 1517 N N . VAL B 1 65 ? 7.379 9.664 0.229 1 98.56 65 VAL B N 1
ATOM 1518 C CA . VAL B 1 65 ? 8.539 10.547 0.225 1 98.56 65 VAL B CA 1
ATOM 1519 C C . VAL B 1 65 ? 9.82 9.711 0.333 1 98.56 65 VAL B C 1
ATOM 1521 O O . VAL B 1 65 ? 9.805 8.617 0.897 1 98.56 65 VAL B O 1
ATOM 1524 N N . THR B 1 66 ? 10.922 10.18 -0.215 1 97.38 66 THR B N 1
ATOM 1525 C CA . THR B 1 66 ? 12.219 9.531 -0.078 1 97.38 66 THR B CA 1
ATOM 1526 C C . THR B 1 66 ? 12.945 10.031 1.168 1 97.38 66 THR B C 1
ATOM 1528 O O . THR B 1 66 ? 13.367 11.188 1.225 1 97.38 66 THR B O 1
ATOM 1531 N N . ILE B 1 67 ? 13.156 9.148 2.135 1 97.12 67 ILE B N 1
ATOM 1532 C CA . ILE B 1 67 ? 13.672 9.625 3.416 1 97.12 67 ILE B CA 1
ATOM 1533 C C . ILE B 1 67 ? 15.164 9.352 3.51 1 97.12 67 ILE B C 1
ATOM 1535 O O . ILE B 1 67 ? 15.836 9.836 4.43 1 97.12 67 ILE B O 1
ATOM 1539 N N . ARG B 1 68 ? 15.648 8.523 2.717 1 93.31 68 ARG B N 1
ATOM 1540 C CA . ARG B 1 68 ? 17.078 8.297 2.578 1 93.31 68 ARG B CA 1
ATOM 1541 C C . ARG B 1 68 ? 17.469 8.062 1.119 1 93.31 68 ARG B C 1
ATOM 1543 O O . ARG B 1 68 ? 16.812 7.273 0.425 1 93.31 68 ARG B O 1
ATOM 1550 N N . MET B 1 69 ? 18.391 8.914 0.638 1 84.06 69 MET B N 1
ATOM 1551 C CA . MET B 1 69 ? 18.891 8.695 -0.718 1 84.06 69 MET B CA 1
ATOM 1552 C C . MET B 1 69 ? 20.391 8.453 -0.716 1 84.06 69 MET B C 1
ATOM 1554 O O . MET B 1 69 ? 21.141 9.219 -0.106 1 84.06 69 MET B O 1
ATOM 1558 N N . THR B 1 70 ? 20.672 7.211 -1.044 1 76.81 70 THR B N 1
ATOM 1559 C CA . THR B 1 70 ? 22.094 6.992 -1.239 1 76.81 70 THR B CA 1
ATOM 1560 C C . THR B 1 70 ? 22.406 6.762 -2.715 1 76.81 70 THR B C 1
ATOM 1562 O O . THR B 1 70 ? 21.609 6.18 -3.443 1 76.81 70 THR B O 1
ATOM 1565 N N . VAL B 1 71 ? 23.375 7.449 -3.227 1 62.75 71 VAL B N 1
ATOM 1566 C CA . VAL B 1 71 ? 23.781 7.398 -4.629 1 62.75 71 VAL B CA 1
ATOM 1567 C C . VAL B 1 71 ? 24.141 5.965 -5.012 1 62.75 71 VAL B C 1
ATOM 1569 O O . VAL B 1 71 ? 23.75 5.48 -6.074 1 62.75 71 VAL B O 1
ATOM 1572 N N . ASP B 1 72 ? 24.734 5.23 -4.117 1 66.94 72 ASP B N 1
ATOM 1573 C CA . ASP B 1 72 ? 25.344 3.982 -4.559 1 66.94 72 ASP B CA 1
ATOM 1574 C C . ASP B 1 72 ? 24.625 2.773 -3.971 1 66.94 72 ASP B C 1
ATOM 1576 O O . ASP B 1 72 ? 24.844 1.641 -4.402 1 66.94 72 ASP B O 1
ATOM 1580 N N . THR B 1 73 ? 23.812 2.961 -3.094 1 66.44 73 THR B N 1
ATOM 1581 C CA . THR B 1 73 ? 23.406 1.749 -2.389 1 66.44 73 THR B CA 1
ATOM 1582 C C . THR B 1 73 ? 21.891 1.641 -2.326 1 66.44 73 THR B C 1
ATOM 1584 O O . THR B 1 73 ? 21.359 0.688 -1.757 1 66.44 73 THR B O 1
ATOM 1587 N N . GLY B 1 74 ? 21.25 2.584 -2.951 1 78.94 74 GLY B N 1
ATOM 1588 C CA . GLY B 1 74 ? 19.812 2.502 -2.9 1 78.94 74 GLY B CA 1
ATOM 1589 C C . GLY B 1 74 ? 19.188 3.543 -1.988 1 78.94 74 GLY B C 1
ATOM 1590 O O . GLY B 1 74 ? 19.891 4.395 -1.44 1 78.94 74 GLY B O 1
ATOM 1591 N N . GLY B 1 75 ? 17.969 3.607 -1.919 1 92.75 75 GLY B N 1
ATOM 1592 C CA . GLY B 1 75 ? 17.25 4.59 -1.119 1 92.75 75 GLY B CA 1
ATOM 1593 C C . GLY B 1 75 ? 16.141 3.98 -0.285 1 92.75 75 GLY B C 1
ATOM 1594 O O . GLY B 1 75 ? 15.906 2.771 -0.338 1 92.75 75 GLY B O 1
ATOM 1595 N N . THR B 1 76 ? 15.727 4.773 0.653 1 96.25 76 THR B N 1
ATOM 1596 C CA . THR B 1 76 ? 14.609 4.371 1.495 1 96.25 76 THR B CA 1
ATOM 1597 C C . THR B 1 76 ? 13.414 5.305 1.289 1 96.25 76 THR B C 1
ATOM 1599 O O . THR B 1 76 ? 13.57 6.527 1.296 1 96.25 76 THR B O 1
ATOM 1602 N N . THR B 1 77 ? 12.336 4.699 0.992 1 97.5 77 THR B N 1
ATOM 1603 C CA . THR B 1 77 ? 11.086 5.43 0.815 1 97.5 77 THR B CA 1
ATOM 1604 C C . THR B 1 77 ? 10.125 5.156 1.973 1 97.5 77 THR B C 1
ATOM 1606 O O . THR B 1 77 ? 10.008 4.02 2.43 1 97.5 77 THR B O 1
ATOM 1609 N N . PHE B 1 78 ? 9.547 6.234 2.479 1 98.31 78 PHE B N 1
ATOM 1610 C CA . PHE B 1 78 ? 8.422 6.074 3.393 1 98.31 78 PHE B CA 1
ATOM 1611 C C . PHE B 1 78 ? 7.109 6.379 2.686 1 98.31 78 PHE B C 1
ATOM 1613 O O . PHE B 1 78 ? 6.984 7.395 2 1 98.31 78 PHE B O 1
ATOM 1620 N N . SER B 1 79 ? 6.133 5.477 2.803 1 98.75 79 SER B N 1
ATOM 1621 C CA . SER B 1 79 ? 4.809 5.645 2.213 1 98.75 79 SER B CA 1
ATOM 1622 C C . SER B 1 79 ? 3.719 5.598 3.279 1 98.75 79 SER B C 1
ATOM 1624 O O . SER B 1 79 ? 3.67 4.664 4.086 1 98.75 79 SER B O 1
ATOM 1626 N N . LEU B 1 80 ? 2.893 6.59 3.305 1 98.75 80 LEU B N 1
ATOM 1627 C CA . LEU B 1 80 ? 1.717 6.676 4.164 1 98.75 80 LEU B CA 1
ATOM 1628 C C . LEU B 1 80 ? 0.469 6.207 3.426 1 98.75 80 LEU B C 1
ATOM 1630 O O . LEU B 1 80 ? 0.181 6.676 2.322 1 98.75 80 LEU B O 1
ATOM 1634 N N . LEU B 1 81 ? -0.224 5.242 3.963 1 98.56 81 LEU B N 1
ATOM 1635 C CA . LEU B 1 81 ? -1.504 4.816 3.406 1 98.56 81 LEU B CA 1
ATOM 1636 C C . LEU B 1 81 ? -2.652 5.617 4.012 1 98.56 81 LEU B C 1
ATOM 1638 O O . LEU B 1 81 ? -2.936 5.5 5.207 1 98.56 81 LEU B O 1
ATOM 1642 N N . LEU B 1 82 ? -3.307 6.414 3.184 1 98.19 82 LEU B N 1
ATOM 1643 C CA . LEU B 1 82 ? -4.422 7.234 3.645 1 98.19 82 LEU B CA 1
ATOM 1644 C C . LEU B 1 82 ? -5.754 6.551 3.355 1 98.19 82 LEU B C 1
ATOM 1646 O O . LEU B 1 82 ? -6.129 6.375 2.193 1 98.19 82 LEU B O 1
ATOM 1650 N N . PRO B 1 83 ? -6.445 6.18 4.418 1 97.69 83 PRO B N 1
ATOM 1651 C CA . PRO B 1 83 ? -7.777 5.609 4.195 1 97.69 83 PRO B CA 1
ATOM 1652 C C . PRO B 1 83 ? -8.789 6.645 3.719 1 97.69 83 PRO B C 1
ATOM 1654 O O . PRO B 1 83 ? -8.562 7.848 3.873 1 97.69 83 PRO B O 1
ATOM 1657 N N . ARG B 1 84 ? -9.875 6.191 3.092 1 94.12 84 ARG B N 1
ATOM 1658 C CA . ARG B 1 84 ? -11.016 7.074 2.859 1 94.1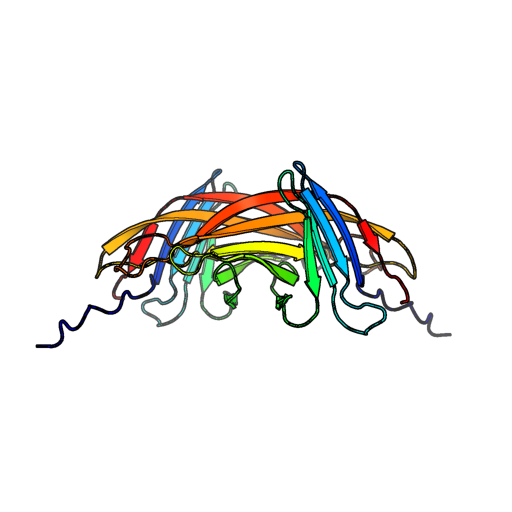2 84 ARG B CA 1
ATOM 1659 C C . ARG B 1 84 ? -11.664 7.484 4.176 1 94.12 84 ARG B C 1
ATOM 1661 O O . ARG B 1 84 ? -11.852 6.652 5.07 1 94.12 84 ARG B O 1
ATOM 1668 N N . VAL B 1 85 ? -11.945 8.656 4.297 1 93.12 85 VAL B N 1
ATOM 1669 C CA . VAL B 1 85 ? -12.539 9.234 5.496 1 93.12 85 VAL B CA 1
ATOM 1670 C C . VAL B 1 85 ? -13.609 10.258 5.102 1 93.12 85 VAL B C 1
ATOM 1672 O O . VAL B 1 85 ? -13.406 11.047 4.18 1 93.12 85 VAL B O 1
ATOM 1675 N N . ASN B 1 86 ? -14.695 10.203 5.75 1 89.19 86 ASN B N 1
ATOM 1676 C CA . ASN B 1 86 ? -15.703 11.25 5.641 1 89.19 86 ASN B CA 1
ATOM 1677 C C . ASN B 1 86 ? -15.703 12.164 6.863 1 89.19 86 ASN B C 1
ATOM 1679 O O . ASN B 1 86 ? -15.812 11.695 7.996 1 89.19 86 ASN B O 1
ATOM 1683 N N . ILE B 1 87 ? -15.5 13.32 6.59 1 87.12 87 ILE B N 1
ATOM 1684 C CA . ILE B 1 87 ? -15.508 14.289 7.684 1 87.12 87 ILE B CA 1
ATOM 1685 C C . ILE B 1 87 ? -16.75 15.172 7.586 1 87.12 87 ILE B C 1
ATOM 1687 O O . ILE B 1 87 ? -16.984 15.805 6.555 1 87.12 87 ILE B O 1
ATOM 1691 N N . PRO B 1 88 ? -17.516 15.094 8.672 1 77.94 88 PRO B N 1
ATOM 1692 C CA . PRO B 1 88 ? -18.656 16 8.656 1 77.94 88 PRO B CA 1
ATOM 1693 C C . PRO B 1 88 ? -18.266 17.453 8.898 1 77.94 88 PRO B C 1
ATOM 1695 O O . PRO B 1 88 ? -17.828 17.797 10 1 77.94 88 PRO B O 1
ATOM 1698 N N . GLY B 1 89 ? -18.281 18.266 7.969 1 75.44 89 GLY B N 1
ATOM 1699 C CA . GLY B 1 89 ? -17.969 19.672 8.164 1 75.44 89 GLY B CA 1
ATOM 1700 C C . GLY B 1 89 ? -16.5 19.922 8.445 1 75.44 89 GLY B C 1
ATOM 1701 O O . GLY B 1 89 ? -15.625 19.297 7.836 1 75.44 89 GLY B O 1
ATOM 1702 N N . GLU B 1 90 ? -16.219 20.906 9.227 1 72.56 90 GLU B N 1
ATOM 1703 C CA . GLU B 1 90 ? -14.859 21.281 9.617 1 72.56 90 GLU B CA 1
ATOM 1704 C C . GLU B 1 90 ? -14.469 20.656 10.953 1 72.56 90 GLU B C 1
ATOM 1706 O O . GLU B 1 90 ? -14.461 21.328 11.984 1 72.56 90 GLU B O 1
ATOM 1711 N N . GLN B 1 91 ? -14.375 19.359 10.867 1 84.56 91 GLN B N 1
ATOM 1712 C CA . GLN B 1 91 ? -14.062 18.609 12.086 1 84.56 91 GLN B CA 1
ATOM 1713 C C . GLN B 1 91 ? -12.859 17.688 11.867 1 84.56 91 GLN B C 1
ATOM 1715 O O . GLN B 1 91 ? -12.312 17.625 10.766 1 84.56 91 GLN B O 1
ATOM 1720 N N . SER B 1 92 ? -12.312 17.25 12.953 1 92.25 92 SER B N 1
ATOM 1721 C CA . SER B 1 92 ? -11.273 16.219 13 1 92.25 92 SER B CA 1
ATOM 1722 C C . SER B 1 92 ? -11.836 14.883 13.453 1 92.25 92 SER B C 1
ATOM 1724 O O . SER B 1 92 ? -12.688 14.836 14.344 1 92.25 92 SER B O 1
ATOM 1726 N N . VAL B 1 93 ? -11.414 13.797 12.766 1 94.12 93 VAL B N 1
ATOM 1727 C CA . VAL B 1 93 ? -11.852 12.461 13.164 1 94.12 93 VAL B CA 1
ATOM 1728 C C . VAL B 1 93 ? -10.633 11.578 13.414 1 94.12 93 VAL B C 1
ATOM 1730 O O . VAL B 1 93 ? -9.594 11.734 12.766 1 94.12 93 VAL B O 1
ATOM 1733 N N . PRO B 1 94 ? -10.711 10.648 14.414 1 96.31 94 PRO B N 1
ATOM 1734 C CA . PRO B 1 94 ? -9.609 9.703 14.617 1 96.31 94 PRO B CA 1
ATOM 1735 C C . PRO B 1 94 ? -9.484 8.688 13.484 1 96.31 94 PRO B C 1
ATOM 1737 O O . PRO B 1 94 ? -10.5 8.242 12.938 1 96.31 94 PRO B O 1
ATOM 1740 N N . ILE B 1 95 ? -8.281 8.43 13.141 1 97.44 95 ILE B N 1
ATOM 1741 C CA . ILE B 1 95 ? -8.078 7.387 12.141 1 97.44 95 ILE B CA 1
ATOM 1742 C C . ILE B 1 95 ? -6.91 6.492 12.562 1 97.44 95 ILE B C 1
ATOM 1744 O O . ILE B 1 95 ? -6.07 6.898 13.367 1 97.44 95 ILE B O 1
ATOM 1748 N N . GLN B 1 96 ? -6.957 5.23 12.117 1 98.38 96 GLN B N 1
ATOM 1749 C CA . GLN B 1 96 ? -5.871 4.258 12.203 1 98.38 96 GLN B CA 1
ATOM 1750 C C . GLN B 1 96 ? -5.426 3.814 10.812 1 98.38 96 GLN B C 1
ATOM 1752 O O . GLN B 1 96 ? -6.258 3.57 9.938 1 98.38 96 GLN B O 1
ATOM 1757 N N . THR B 1 97 ? -4.184 3.807 10.648 1 98.44 97 THR B N 1
ATOM 1758 C CA . THR B 1 97 ? -3.652 3.398 9.352 1 98.44 97 THR B CA 1
ATOM 1759 C C . THR B 1 97 ? -2.234 2.854 9.492 1 98.44 97 THR B C 1
ATOM 1761 O O . THR B 1 97 ? -1.834 2.428 10.578 1 98.44 97 THR B O 1
ATOM 1764 N N . THR B 1 98 ? -1.514 2.766 8.336 1 97.5 98 THR B N 1
ATOM 1765 C CA . THR B 1 98 ? -0.169 2.201 8.391 1 97.5 98 THR B CA 1
ATOM 1766 C C . THR B 1 98 ? 0.794 3.02 7.531 1 97.5 98 THR B C 1
ATOM 1768 O O . THR B 1 98 ? 0.384 3.646 6.555 1 97.5 98 THR B O 1
ATOM 1771 N N . GLY B 1 99 ? 1.969 3.084 7.988 1 98.38 99 GLY B N 1
ATOM 1772 C CA . GLY B 1 99 ? 3.115 3.488 7.188 1 98.38 99 GLY B CA 1
ATOM 1773 C C . GLY B 1 99 ? 3.971 2.318 6.738 1 98.38 99 GLY B C 1
ATOM 1774 O O . GLY B 1 99 ? 4.113 1.333 7.465 1 98.38 99 GLY B O 1
ATOM 1775 N N . ILE B 1 100 ? 4.52 2.426 5.523 1 98.19 100 ILE B N 1
ATOM 1776 C CA . ILE B 1 100 ? 5.391 1.388 4.98 1 98.19 100 ILE B CA 1
ATOM 1777 C C . ILE B 1 100 ? 6.754 1.984 4.637 1 98.19 100 ILE B C 1
ATOM 1779 O O . ILE B 1 100 ? 6.863 2.834 3.752 1 98.19 100 ILE B O 1
ATOM 1783 N N . THR B 1 101 ? 7.75 1.591 5.367 1 97.75 101 THR B N 1
ATOM 1784 C CA . THR B 1 101 ? 9.125 1.917 5.008 1 97.75 101 THR B CA 1
ATOM 1785 C C . THR B 1 101 ? 9.703 0.871 4.059 1 97.75 101 THR B C 1
ATOM 1787 O O . THR B 1 101 ? 9.695 -0.323 4.363 1 97.75 101 THR B O 1
ATOM 1790 N N . THR B 1 102 ? 10.141 1.31 2.934 1 97.31 102 THR B N 1
ATOM 1791 C CA . THR B 1 102 ? 10.68 0.417 1.915 1 97.31 102 THR B CA 1
ATOM 1792 C C . THR B 1 102 ? 12.164 0.698 1.684 1 97.31 102 THR B C 1
ATOM 1794 O O . THR B 1 102 ? 12.531 1.799 1.271 1 97.31 102 THR B O 1
ATOM 1797 N N . LEU B 1 103 ? 12.969 -0.253 1.979 1 96 103 LEU B N 1
ATOM 1798 C CA . LEU B 1 103 ? 14.375 -0.206 1.573 1 96 103 LEU B CA 1
ATOM 1799 C C . LEU B 1 103 ? 14.539 -0.726 0.15 1 96 103 LEU B C 1
ATOM 1801 O O . LEU B 1 103 ? 14.211 -1.877 -0.14 1 96 103 LEU B O 1
ATOM 1805 N N . HIS B 1 104 ? 14.977 0.16 -0.722 1 94.88 104 HIS B N 1
ATOM 1806 C CA . HIS B 1 104 ? 15.25 -0.21 -2.105 1 94.88 104 HIS B CA 1
ATOM 1807 C C . HIS B 1 104 ? 16.719 -0.59 -2.289 1 94.88 104 HIS B C 1
ATOM 1809 O O . HIS B 1 104 ? 17.594 0.272 -2.244 1 94.88 104 HIS B O 1
ATOM 1815 N N . ARG B 1 105 ? 16.906 -1.815 -2.557 1 90.44 105 ARG B N 1
ATOM 1816 C CA . ARG B 1 105 ? 18.281 -2.24 -2.816 1 90.44 105 ARG B CA 1
ATOM 1817 C C . ARG B 1 105 ? 18.703 -1.85 -4.227 1 90.44 105 ARG B C 1
ATOM 1819 O O . ARG B 1 105 ? 17.938 -1.982 -5.18 1 90.44 105 ARG B O 1
ATOM 1826 N N . PHE B 1 106 ? 19.875 -1.24 -4.285 1 83.06 106 PHE B N 1
ATOM 1827 C CA . PHE B 1 106 ? 20.484 -0.901 -5.566 1 83.06 106 PHE B CA 1
ATOM 1828 C C . PHE B 1 106 ? 21.953 -1.292 -5.586 1 83.06 106 PHE B C 1
ATOM 1830 O O . PHE B 1 106 ? 22.656 -1.175 -4.574 1 83.06 106 PHE B O 1
ATOM 1837 N N . SER B 1 107 ? 22.25 -1.875 -6.625 1 77.5 107 SER B N 1
ATOM 1838 C CA . SER B 1 107 ? 23.672 -2.178 -6.852 1 77.5 107 SER B CA 1
ATOM 1839 C C . SER B 1 107 ? 24.062 -1.944 -8.305 1 77.5 107 SER B C 1
ATOM 1841 O O . SER B 1 107 ? 23.25 -2.18 -9.211 1 77.5 107 SER B O 1
ATOM 1843 N N . ILE B 1 108 ? 25.25 -1.409 -8.43 1 76.5 108 ILE B N 1
ATOM 1844 C CA . ILE B 1 108 ? 25.797 -1.225 -9.773 1 76.5 108 ILE B CA 1
ATOM 1845 C C . ILE B 1 108 ? 25.984 -2.582 -10.445 1 76.5 108 ILE B C 1
ATOM 1847 O O . ILE B 1 108 ? 25.828 -2.711 -11.656 1 76.5 108 ILE B O 1
ATOM 1851 N N . LEU B 1 109 ? 26.25 -3.545 -9.664 1 76.69 109 LEU B N 1
ATOM 1852 C CA . LEU B 1 109 ? 26.328 -4.914 -10.164 1 76.69 109 LEU B CA 1
ATOM 1853 C C . LEU B 1 109 ? 24.953 -5.586 -10.133 1 76.69 109 LEU B C 1
ATOM 1855 O O . LEU B 1 109 ? 24.109 -5.227 -9.32 1 76.69 109 LEU B O 1
ATOM 1859 N N . PRO B 1 110 ? 24.766 -6.469 -11.086 1 75 110 PRO B N 1
ATOM 1860 C CA . PRO B 1 110 ? 23.484 -7.184 -11.07 1 75 110 PRO B CA 1
ATOM 1861 C C . PRO B 1 110 ? 23.203 -7.848 -9.727 1 75 110 PRO B C 1
ATOM 1863 O O . PRO B 1 110 ? 24.078 -8.523 -9.172 1 75 110 PRO B O 1
ATOM 1866 N N . ILE B 1 111 ? 22.141 -7.52 -9.086 1 80 111 ILE B N 1
ATOM 1867 C CA . ILE B 1 111 ? 21.672 -8.125 -7.844 1 80 111 ILE B CA 1
ATOM 1868 C C . ILE B 1 111 ? 20.469 -9.023 -8.125 1 80 111 ILE B C 1
ATOM 1870 O O . ILE B 1 111 ? 19.516 -8.602 -8.789 1 80 111 ILE B O 1
ATOM 1874 N N . ASN B 1 112 ? 20.688 -10.258 -7.793 1 85.81 112 ASN B N 1
ATOM 1875 C CA . ASN B 1 112 ? 19.562 -11.18 -7.906 1 85.81 112 ASN B CA 1
ATOM 1876 C C . ASN B 1 112 ? 18.75 -11.234 -6.613 1 85.81 112 ASN B C 1
ATOM 1878 O O . ASN B 1 112 ? 19.297 -11.086 -5.523 1 85.81 112 ASN B O 1
ATOM 1882 N N . GLY B 1 113 ? 17.469 -11.414 -6.848 1 92.38 113 GLY B N 1
ATOM 1883 C CA . GLY B 1 113 ? 16.609 -11.547 -5.684 1 92.38 113 GLY B CA 1
ATOM 1884 C C . GLY B 1 113 ? 15.711 -10.352 -5.465 1 92.38 113 GLY B C 1
ATOM 1885 O O . GLY B 1 113 ? 15.469 -9.57 -6.391 1 92.38 113 GLY B O 1
ATOM 1886 N N . GLN B 1 114 ? 15.164 -10.328 -4.285 1 94.81 114 GLN B N 1
ATOM 1887 C CA . GLN B 1 114 ? 14.266 -9.242 -3.904 1 94.81 114 GLN B CA 1
ATOM 1888 C C . GLN B 1 114 ? 15.039 -7.934 -3.738 1 94.81 114 GLN B C 1
ATOM 1890 O O . GLN B 1 114 ? 16.094 -7.902 -3.104 1 94.81 114 GLN B O 1
ATOM 1895 N N . LEU B 1 115 ? 14.414 -6.871 -4.309 1 93.88 115 LEU B N 1
ATOM 1896 C CA . LEU B 1 115 ? 15.109 -5.586 -4.281 1 93.88 115 LEU B CA 1
ATOM 1897 C C . LEU B 1 115 ? 14.414 -4.621 -3.324 1 93.88 115 LEU B C 1
ATOM 1899 O O . LEU B 1 115 ? 15 -3.611 -2.926 1 93.88 115 LEU B O 1
ATOM 1903 N N . ASP B 1 116 ? 13.148 -4.824 -3.018 1 96 116 ASP B N 1
ATOM 1904 C CA . ASP B 1 116 ? 12.406 -4.012 -2.055 1 96 116 ASP B CA 1
ATOM 1905 C C . ASP B 1 116 ? 12.133 -4.797 -0.773 1 96 116 ASP B C 1
ATOM 1907 O O . ASP B 1 116 ? 11.641 -5.926 -0.826 1 96 116 ASP B O 1
ATOM 1911 N N . PHE B 1 117 ? 12.414 -4.195 0.398 1 96.81 117 PHE B N 1
ATOM 1912 C CA . PHE B 1 117 ? 12.156 -4.785 1.707 1 96.81 117 PHE B CA 1
ATOM 1913 C C . PHE B 1 117 ? 11.297 -3.859 2.557 1 96.81 117 PHE B C 1
ATOM 1915 O O . PHE B 1 117 ? 11.523 -2.646 2.59 1 96.81 117 PHE B O 1
ATOM 1922 N N . TYR B 1 118 ? 10.359 -4.441 3.262 1 98 118 TYR B N 1
ATOM 1923 C CA . TYR B 1 118 ? 9.305 -3.629 3.854 1 98 118 TYR B CA 1
ATOM 1924 C C . TYR B 1 118 ? 9.32 -3.73 5.375 1 98 118 TYR B C 1
ATOM 1926 O O . TYR B 1 118 ? 9.523 -4.812 5.926 1 98 118 TYR B O 1
ATOM 1934 N N . THR B 1 119 ? 9.148 -2.646 6.027 1 97.38 119 THR B N 1
ATOM 1935 C CA . THR B 1 119 ? 8.758 -2.543 7.43 1 97.38 119 THR B CA 1
ATOM 1936 C C . THR B 1 119 ? 7.445 -1.781 7.57 1 97.38 119 THR B C 1
ATOM 1938 O O . THR B 1 119 ? 7.324 -0.645 7.105 1 97.38 119 THR B O 1
ATOM 1941 N N . VAL B 1 120 ? 6.465 -2.416 8.164 1 97.88 120 VAL B N 1
ATOM 1942 C CA . VAL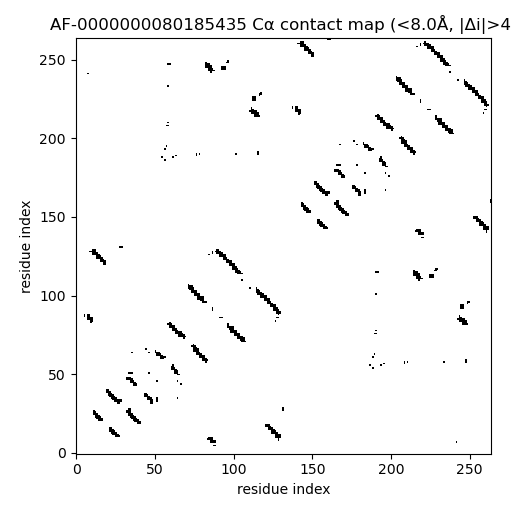 B 1 120 ? 5.152 -1.798 8.328 1 97.88 120 VAL B CA 1
ATOM 1943 C C . VAL B 1 120 ? 5.023 -1.229 9.742 1 97.88 120 VAL B C 1
ATOM 1945 O O . VAL B 1 120 ? 5.363 -1.897 10.719 1 97.88 120 VAL B O 1
ATOM 1948 N N . THR B 1 121 ? 4.617 -0.051 9.852 1 98.19 121 THR B N 1
ATOM 1949 C CA . THR B 1 121 ? 4.383 0.609 11.133 1 98.19 121 THR B CA 1
ATOM 1950 C C . THR B 1 121 ? 2.922 1.023 11.273 1 98.19 121 THR B C 1
ATOM 1952 O O . THR B 1 121 ? 2.383 1.715 10.406 1 98.19 121 THR B O 1
ATOM 1955 N N . TRP B 1 122 ? 2.297 0.598 12.352 1 98.12 122 TRP B N 1
ATOM 1956 C CA . TRP B 1 122 ? 0.926 1.007 12.641 1 98.12 122 TRP B CA 1
ATOM 1957 C C . TRP B 1 122 ? 0.882 2.447 13.141 1 98.12 122 TRP B C 1
ATOM 1959 O O . TRP B 1 122 ? 1.675 2.836 14 1 98.12 122 TRP B O 1
ATOM 1969 N N . LEU B 1 123 ? 0.042 3.197 12.562 1 98.75 123 LEU B N 1
ATOM 1970 C CA . LEU B 1 123 ? -0.09 4.609 12.898 1 98.75 123 LEU B CA 1
ATOM 1971 C C . LEU B 1 123 ? -1.509 4.93 13.359 1 98.75 123 LEU B C 1
ATOM 1973 O O . LEU B 1 123 ? -2.471 4.316 12.883 1 98.75 123 LEU B O 1
ATOM 1977 N N . HIS B 1 124 ? -1.617 5.824 14.242 1 98.62 124 HIS B N 1
ATOM 1978 C CA . HIS B 1 124 ? -2.9 6.348 14.703 1 98.62 124 HIS B CA 1
ATOM 1979 C C . HIS B 1 124 ? -2.844 7.859 14.891 1 98.62 124 HIS B C 1
ATOM 1981 O O . HIS B 1 124 ? -1.764 8.422 15.07 1 98.62 124 HIS B O 1
ATOM 1987 N N . GLY B 1 125 ? -3.941 8.477 14.766 1 98.38 125 GLY B N 1
ATOM 1988 C CA . GLY B 1 125 ? -4.055 9.922 14.945 1 98.38 125 GLY B CA 1
ATOM 1989 C C . GLY B 1 125 ? -5.355 10.484 14.406 1 98.38 125 GLY B C 1
ATOM 1990 O O . GLY B 1 125 ? -6.43 9.938 14.664 1 98.38 125 GLY B O 1
ATOM 1991 N N . SER B 1 126 ? -5.156 11.617 13.594 1 97.44 126 SER B N 1
ATOM 1992 C CA . SER B 1 126 ? -6.379 12.281 13.156 1 97.44 126 SER B CA 1
ATOM 1993 C C . SER B 1 126 ? -6.285 12.719 11.703 1 97.44 126 SER B C 1
ATOM 1995 O O . SER B 1 126 ? -5.188 12.938 11.18 1 97.44 126 SER B O 1
ATOM 1997 N N . ALA B 1 127 ? -7.434 12.75 11.117 1 96.81 127 ALA B N 1
ATOM 1998 C CA . ALA B 1 127 ? -7.68 13.406 9.836 1 96.81 127 ALA B CA 1
ATOM 1999 C C . ALA B 1 127 ? -8.617 14.602 10.008 1 96.81 127 ALA B C 1
ATOM 2001 O O . ALA B 1 127 ? -9.609 14.516 10.734 1 96.81 127 ALA B O 1
ATOM 2002 N N . ALA B 1 128 ? -8.234 15.719 9.297 1 94.88 128 ALA B N 1
ATOM 2003 C CA . ALA B 1 128 ? -9.023 16.938 9.484 1 94.88 128 ALA B CA 1
ATOM 2004 C C . ALA B 1 128 ? -9.219 17.672 8.164 1 94.88 128 ALA B C 1
ATOM 2006 O O . ALA B 1 128 ? -8.477 17.438 7.203 1 94.88 128 ALA B O 1
ATOM 2007 N N . ARG B 1 129 ? -10.227 18.422 8.211 1 91 129 ARG B N 1
ATOM 2008 C CA . ARG B 1 129 ? -10.414 19.422 7.164 1 91 129 ARG B CA 1
ATOM 2009 C C . ARG B 1 129 ? -10.117 20.828 7.691 1 91 129 ARG B C 1
ATOM 2011 O O . ARG B 1 129 ? -10.789 21.312 8.602 1 91 129 ARG B O 1
ATOM 2018 N N . VAL B 1 130 ? -9.094 21.359 7.141 1 86.31 130 VAL B N 1
ATOM 2019 C CA . VAL B 1 130 ? -8.695 22.688 7.598 1 86.31 130 VAL B CA 1
ATOM 2020 C C . VAL B 1 130 ? -8.703 23.656 6.422 1 86.31 130 VAL B C 1
ATOM 2022 O O . VAL B 1 130 ? -8.555 23.25 5.27 1 86.31 130 VAL B O 1
ATOM 2025 N N . PHE B 1 131 ? -9.062 24.859 6.625 1 80.69 131 PHE B N 1
ATOM 2026 C CA . PHE B 1 131 ? -8.992 25.938 5.637 1 80.69 131 PHE B CA 1
ATOM 2027 C C . PHE B 1 131 ? -7.68 26.703 5.762 1 80.69 131 PHE B C 1
ATOM 2029 O O . PHE B 1 131 ? -7.352 27.203 6.84 1 80.69 131 PHE B O 1
ATOM 2036 N N . PHE B 1 132 ? -6.887 26.484 4.695 1 71.62 132 PHE B N 1
ATOM 2037 C CA . PHE B 1 132 ? -5.621 27.219 4.738 1 71.62 132 PHE B CA 1
ATOM 2038 C C . PHE B 1 132 ? -5.797 28.641 4.23 1 71.62 132 PHE B C 1
ATOM 2040 O O . PHE B 1 132 ? -6.668 28.906 3.404 1 71.62 132 PHE B O 1
#

Radius of gyration: 20.1 Å; Cα contacts (8 Å, |Δi|>4): 669; chains: 2; bounding box: 67×49×45 Å

Organism: NCBI:txid1233